Protein AF-K5WGK1-F1 (afdb_monomer_lite)

Sequence (259 aa):
MVDDDANEELSVTFQPALYLQRRAWVFEEMRREGTTRVVDIGCGEGETIACLSNPAPWRGPLRLDCKNGSPQPVQDTLHVLSIHALDISAAELELATMVTAPPSKESWLTRWESLDVKLWHGGLESFNSEFVDVECIISTEVIEHLPEGVLPEFAPMLLGVYHPHLLLITTPSYDYNARFTAPDAPPSARRGFPDPTGRTNRIFRHHDHKFEWTVQEFRVWCEAAAREWGYDVTVSGVGRAQEKDKWGRDDELGSASQV

Secondary structure (DSSP, 8-state):
---GGGGSPPP---SS-HHHHHHHHHHHHHHHHT--EEEEET-TTSHHHHHHHS--TT--S----TTT------TTS----EEEEEES-HHHHHHHHHHTSPPPTT-TT--SS--EEEEEES-TTS--GGGTT-SEEEEES-GGGS-TTTHHHHHHHHTTTS--SEEEEEEE-SGGGGGGS-TT--GGG--SEE-TTSSS-PEESSTT-S----HHHHHHHHHHHHHHHT------EE---SSPPTT--HHHH--SEE-

Structure (mmCIF, N/CA/C/O backbone):
data_AF-K5WGK1-F1
#
_entry.id   AF-K5WGK1-F1
#
loop_
_atom_site.group_PDB
_atom_site.id
_atom_site.type_symbol
_atom_site.label_atom_id
_atom_site.label_alt_id
_atom_site.label_comp_id
_atom_site.label_asym_id
_atom_site.label_entity_id
_atom_site.label_seq_id
_atom_site.pdbx_PDB_ins_code
_atom_site.Cartn_x
_atom_site.Cartn_y
_atom_site.Cartn_z
_atom_site.occupancy
_atom_site.B_iso_or_equiv
_atom_site.auth_seq_id
_atom_site.auth_comp_id
_atom_site.auth_asym_id
_atom_site.auth_atom_id
_atom_site.pdbx_PDB_model_num
ATOM 1 N N . MET A 1 1 ? 24.978 11.563 -34.773 1.00 41.53 1 MET A N 1
ATOM 2 C CA . MET A 1 1 ? 24.819 12.122 -33.420 1.00 41.53 1 MET A CA 1
ATOM 3 C C . MET A 1 1 ? 24.635 10.915 -32.534 1.00 41.53 1 MET A C 1
ATOM 5 O O . MET A 1 1 ? 23.701 10.169 -32.783 1.00 41.53 1 MET A O 1
ATOM 9 N N . VAL A 1 2 ? 25.619 10.615 -31.689 1.00 43.31 2 VAL A N 1
ATOM 10 C CA . VAL A 1 2 ? 25.479 9.558 -30.681 1.00 43.31 2 VAL A CA 1
ATOM 11 C C . VAL A 1 2 ? 24.505 10.132 -29.659 1.00 43.31 2 VAL A C 1
ATOM 13 O O . VAL A 1 2 ? 24.701 11.272 -29.246 1.00 43.31 2 VAL A O 1
ATOM 16 N N . ASP A 1 3 ? 23.404 9.436 -29.402 1.00 51.94 3 ASP A N 1
ATOM 17 C CA . ASP A 1 3 ? 22.379 9.893 -28.465 1.00 51.94 3 ASP A CA 1
ATOM 18 C C . ASP A 1 3 ? 23.005 9.858 -27.062 1.00 51.94 3 ASP A C 1
ATOM 20 O O . ASP A 1 3 ? 23.292 8.779 -26.544 1.00 51.94 3 ASP A O 1
ATOM 24 N N . ASP A 1 4 ? 23.304 11.026 -26.482 1.00 54.62 4 ASP A N 1
ATOM 25 C CA . ASP A 1 4 ? 23.897 11.137 -25.134 1.00 54.62 4 ASP A CA 1
ATOM 26 C C . ASP A 1 4 ? 22.988 10.499 -24.057 1.00 54.62 4 ASP A C 1
ATOM 28 O O . ASP A 1 4 ? 23.470 10.095 -23.002 1.00 54.62 4 ASP A O 1
ATOM 32 N N . ASP A 1 5 ? 21.695 10.307 -24.359 1.00 56.66 5 ASP A N 1
ATOM 33 C CA . ASP A 1 5 ? 20.706 9.636 -23.502 1.00 56.66 5 ASP A CA 1
ATOM 34 C C . ASP A 1 5 ? 20.991 8.132 -23.287 1.00 56.66 5 ASP A C 1
ATOM 36 O O . ASP A 1 5 ? 20.391 7.510 -22.412 1.00 56.66 5 ASP A O 1
ATOM 40 N N . ALA A 1 6 ? 21.887 7.510 -24.064 1.00 61.25 6 ALA A N 1
ATOM 41 C CA . ALA A 1 6 ? 22.128 6.067 -23.981 1.00 61.25 6 ALA A CA 1
ATOM 42 C C . ALA A 1 6 ? 22.839 5.631 -22.687 1.00 61.25 6 ALA A C 1
ATOM 44 O O . ALA A 1 6 ? 22.821 4.448 -22.360 1.00 61.25 6 ALA A O 1
ATOM 45 N N . ASN A 1 7 ? 23.483 6.552 -21.963 1.00 65.00 7 ASN A N 1
ATOM 46 C CA . ASN A 1 7 ? 24.344 6.220 -20.822 1.00 65.00 7 ASN A CA 1
ATOM 47 C C . ASN A 1 7 ? 23.826 6.736 -19.467 1.00 65.00 7 ASN A C 1
ATOM 49 O O . ASN A 1 7 ? 24.487 6.519 -18.450 1.00 65.00 7 ASN A O 1
ATOM 53 N N . GLU A 1 8 ? 22.665 7.395 -19.441 1.00 78.06 8 GLU A N 1
ATOM 54 C CA . GLU A 1 8 ? 22.069 7.997 -18.242 1.00 78.06 8 GLU A CA 1
ATOM 55 C C . GLU A 1 8 ? 20.609 7.554 -18.046 1.00 78.06 8 GLU A C 1
ATOM 57 O O . GLU A 1 8 ? 19.936 7.119 -18.981 1.00 78.06 8 GLU A O 1
ATOM 62 N N . GLU A 1 9 ? 20.106 7.644 -16.810 1.00 86.38 9 GLU A N 1
ATOM 63 C CA . GLU A 1 9 ? 18.687 7.393 -16.547 1.00 86.38 9 GLU A CA 1
ATOM 64 C C . GLU A 1 9 ? 17.815 8.512 -17.115 1.00 86.38 9 GLU A C 1
ATOM 66 O O . GLU A 1 9 ? 18.074 9.702 -16.924 1.00 86.38 9 GLU A O 1
ATOM 71 N N . LEU A 1 10 ? 16.720 8.111 -17.749 1.00 91.25 10 LEU A N 1
ATOM 72 C CA . LEU A 1 10 ? 15.696 9.009 -18.249 1.00 91.25 10 LEU A CA 1
ATOM 73 C C . LEU A 1 10 ? 14.929 9.645 -17.085 1.00 91.25 10 LEU A C 1
ATOM 75 O O . LEU A 1 10 ? 14.602 8.985 -16.097 1.00 91.25 10 LEU A O 1
ATOM 79 N N . SER A 1 11 ? 14.554 10.916 -17.248 1.00 90.94 11 SER A N 1
ATOM 80 C CA . SER A 1 11 ? 13.607 11.562 -16.335 1.00 90.94 11 SER A CA 1
ATOM 81 C C . SER A 1 11 ? 12.239 10.893 -16.436 1.00 90.94 11 SER A C 1
ATOM 83 O O . SER A 1 11 ? 11.657 10.794 -17.522 1.00 90.94 11 SER A O 1
ATOM 85 N N . VAL A 1 12 ? 11.727 10.459 -15.287 1.00 93.88 12 VAL A N 1
ATOM 86 C CA . VAL A 1 12 ? 10.378 9.922 -15.127 1.00 93.88 12 VAL A CA 1
ATOM 87 C C . VAL A 1 12 ? 9.767 10.568 -13.895 1.00 93.88 12 VAL A C 1
ATOM 89 O O . VAL A 1 12 ? 10.189 10.313 -12.766 1.00 93.88 12 VAL A O 1
ATOM 92 N N . THR A 1 13 ? 8.769 11.415 -14.110 1.00 96.06 13 THR A N 1
ATOM 93 C CA . THR A 1 13 ? 8.066 12.127 -13.045 1.00 96.06 13 THR A CA 1
ATOM 94 C C . THR A 1 13 ? 6.561 11.898 -13.129 1.00 96.06 13 THR A C 1
ATOM 96 O O . THR A 1 13 ? 6.017 11.511 -14.161 1.00 96.06 13 THR A O 1
ATOM 99 N N . PHE A 1 14 ? 5.868 12.145 -12.017 1.00 97.50 14 PHE A N 1
ATOM 100 C CA . PHE A 1 14 ? 4.436 11.890 -11.867 1.00 97.50 14 PHE A CA 1
ATOM 101 C C . PHE A 1 14 ? 3.727 13.160 -11.395 1.00 97.50 14 PHE A C 1
ATOM 103 O O . PHE A 1 14 ? 4.199 13.801 -10.454 1.00 97.50 14 PHE A O 1
ATOM 110 N N . GLN A 1 15 ? 2.588 13.495 -12.011 1.00 95.75 15 GLN A N 1
ATOM 111 C CA . GLN A 1 15 ? 1.727 14.598 -11.575 1.00 95.75 15 GLN A CA 1
ATOM 112 C C . GLN A 1 15 ? 0.273 14.118 -11.421 1.00 95.75 15 GLN A C 1
ATOM 114 O O . GLN A 1 15 ? -0.360 13.797 -12.427 1.00 95.75 15 GLN A O 1
ATOM 119 N N . PRO A 1 16 ? -0.279 14.089 -10.191 1.00 96.62 16 PRO A N 1
ATOM 120 C CA . PRO A 1 16 ? 0.407 14.349 -8.918 1.00 96.62 16 PRO A CA 1
ATOM 121 C C . PRO A 1 16 ? 1.480 13.283 -8.618 1.00 96.62 16 PRO A C 1
ATOM 123 O O . PRO A 1 16 ? 1.570 12.279 -9.324 1.00 96.62 16 PRO A O 1
ATOM 126 N N . ALA A 1 17 ? 2.292 13.491 -7.576 1.00 97.62 17 ALA A N 1
ATOM 127 C CA . ALA A 1 17 ? 3.327 12.537 -7.168 1.00 97.62 17 ALA A CA 1
ATOM 128 C C . ALA A 1 17 ? 2.763 11.113 -6.979 1.00 97.62 17 ALA A C 1
ATOM 130 O O . ALA A 1 17 ? 1.615 10.949 -6.569 1.00 97.62 17 ALA A O 1
ATOM 131 N N . LEU A 1 18 ? 3.566 10.077 -7.251 1.00 97.12 18 LEU A N 1
ATOM 132 C CA . LEU A 1 18 ? 3.089 8.687 -7.300 1.00 97.12 18 LEU A CA 1
ATOM 133 C C . LEU A 1 18 ? 2.383 8.236 -6.012 1.00 97.12 18 LEU A C 1
ATOM 135 O O . LEU A 1 18 ? 1.315 7.635 -6.078 1.00 97.12 18 LEU A O 1
ATOM 139 N N . TYR A 1 19 ? 2.926 8.585 -4.843 1.00 96.19 19 TYR A N 1
ATOM 140 C CA . TYR A 1 19 ? 2.304 8.253 -3.558 1.00 96.19 19 TYR A CA 1
ATOM 141 C C . TYR A 1 19 ? 0.910 8.891 -3.389 1.00 96.19 19 TYR A C 1
ATOM 143 O O . TYR A 1 19 ? 0.016 8.272 -2.815 1.00 96.19 19 TYR A O 1
ATOM 151 N N . LEU A 1 20 ? 0.680 10.083 -3.961 1.00 97.06 20 LEU A N 1
ATOM 152 C CA . LEU A 1 20 ? -0.640 10.721 -3.988 1.00 97.06 20 LEU A CA 1
ATOM 153 C C . LEU A 1 20 ? -1.599 9.993 -4.927 1.00 97.06 20 LEU A C 1
ATOM 155 O O . LEU A 1 20 ? -2.778 9.894 -4.607 1.00 97.06 20 LEU A O 1
ATOM 159 N N . GLN A 1 21 ? -1.114 9.479 -6.062 1.00 98.19 21 GLN A N 1
ATOM 160 C CA . GLN A 1 21 ? -1.936 8.674 -6.971 1.00 98.19 21 GLN A CA 1
ATOM 161 C C . GLN A 1 21 ? -2.372 7.361 -6.310 1.00 98.19 21 GLN A C 1
ATOM 163 O O . GLN A 1 21 ? -3.546 7.012 -6.393 1.00 98.19 21 GLN A O 1
ATOM 168 N N . ARG A 1 22 ? -1.465 6.682 -5.589 1.00 98.38 22 ARG A N 1
ATOM 169 C CA . ARG A 1 22 ? -1.790 5.482 -4.795 1.00 98.38 22 ARG A CA 1
ATOM 170 C C . ARG A 1 22 ? -2.860 5.773 -3.746 1.00 98.38 22 ARG A C 1
ATOM 172 O O . ARG A 1 22 ? -3.886 5.105 -3.712 1.00 98.38 22 ARG A O 1
ATOM 179 N N . ARG A 1 23 ? -2.672 6.830 -2.947 1.00 97.00 23 ARG A N 1
ATOM 180 C CA . ARG A 1 23 ? -3.653 7.244 -1.931 1.00 97.00 23 ARG A CA 1
ATOM 181 C C . ARG A 1 23 ? -4.998 7.646 -2.542 1.00 97.00 23 ARG A C 1
ATOM 183 O O . ARG A 1 23 ? -6.044 7.335 -1.981 1.00 97.00 23 ARG A O 1
ATOM 190 N N . ALA A 1 24 ? -4.984 8.325 -3.690 1.00 96.25 24 ALA A N 1
ATOM 191 C CA . ALA A 1 24 ? -6.204 8.685 -4.405 1.00 96.25 24 ALA A CA 1
ATOM 192 C C . ALA A 1 24 ? -6.979 7.443 -4.866 1.00 96.25 24 ALA A C 1
ATOM 194 O O . ALA A 1 24 ? -8.187 7.400 -4.649 1.00 96.25 24 ALA A O 1
ATOM 195 N N . TRP A 1 25 ? -6.285 6.443 -5.421 1.00 97.94 25 TRP A N 1
ATOM 196 C CA . TRP A 1 25 ? -6.876 5.161 -5.810 1.00 97.94 25 TRP A CA 1
ATOM 197 C C . TRP A 1 25 ? -7.495 4.432 -4.613 1.00 97.94 25 TRP A C 1
ATOM 199 O O . TRP A 1 25 ? -8.675 4.095 -4.662 1.00 97.94 25 TRP A O 1
ATOM 209 N N . VAL A 1 26 ? -6.761 4.304 -3.499 1.00 97.81 26 VAL A N 1
ATOM 210 C CA . VAL A 1 26 ? -7.290 3.704 -2.259 1.00 97.81 26 VAL A CA 1
ATOM 211 C C . VAL A 1 26 ? -8.585 4.395 -1.829 1.00 97.81 26 VAL A C 1
ATOM 213 O O . VAL A 1 26 ? -9.593 3.745 -1.567 1.00 97.81 26 VAL A O 1
ATOM 216 N N . PHE A 1 27 ? -8.595 5.730 -1.799 1.00 95.38 27 PHE A N 1
ATOM 217 C CA . PHE A 1 27 ? -9.779 6.479 -1.380 1.00 95.38 27 PHE A CA 1
ATOM 218 C C . PHE A 1 27 ? -10.932 6.387 -2.379 1.00 95.38 27 PHE A C 1
ATOM 220 O O . PHE A 1 27 ? -12.083 6.520 -1.976 1.00 95.38 27 PHE A O 1
ATOM 227 N N . GLU A 1 28 ? -10.665 6.228 -3.672 1.00 94.44 28 GLU A N 1
ATOM 228 C CA . GLU A 1 28 ? -11.708 6.018 -4.677 1.00 94.44 28 GLU A CA 1
ATOM 229 C C . GLU A 1 28 ? -12.401 4.667 -4.483 1.00 94.44 28 GLU A C 1
ATOM 231 O O . GLU A 1 28 ? -13.630 4.633 -4.411 1.00 94.44 28 GLU A O 1
ATOM 236 N N . GLU A 1 29 ? -11.639 3.594 -4.277 1.00 96.44 29 GLU A N 1
ATOM 237 C CA . GLU A 1 29 ? -12.201 2.260 -4.038 1.00 96.44 29 GLU A CA 1
ATOM 238 C C . GLU A 1 29 ? -12.932 2.174 -2.694 1.00 96.44 29 GLU A C 1
ATOM 240 O O . GLU A 1 29 ? -14.066 1.702 -2.626 1.00 96.44 29 GLU A O 1
ATOM 245 N N . MET A 1 30 ? -12.382 2.773 -1.635 1.00 94.75 30 MET A N 1
ATOM 246 C CA . MET A 1 30 ? -13.094 2.905 -0.360 1.00 94.75 30 MET A CA 1
ATOM 247 C C . MET A 1 30 ? -14.421 3.675 -0.490 1.00 94.75 30 MET A C 1
ATOM 249 O O . MET A 1 30 ? -15.390 3.354 0.200 1.00 94.75 30 MET A O 1
ATOM 253 N N . ARG A 1 31 ? -14.489 4.711 -1.348 1.00 91.44 31 ARG A N 1
ATOM 254 C CA . ARG A 1 31 ? -15.738 5.462 -1.593 1.00 91.44 31 ARG A CA 1
ATOM 255 C C . ARG A 1 31 ? -16.742 4.607 -2.346 1.00 91.44 31 ARG A C 1
ATOM 257 O O . ARG A 1 31 ? -17.916 4.623 -1.987 1.00 91.44 31 ARG A O 1
ATOM 264 N N . ARG A 1 32 ? -16.278 3.877 -3.365 1.00 91.38 32 ARG A N 1
ATOM 265 C CA . ARG A 1 32 ? -17.096 2.964 -4.170 1.00 91.38 32 ARG A CA 1
ATOM 266 C C . ARG A 1 32 ? -17.782 1.918 -3.291 1.00 91.38 32 ARG A C 1
ATOM 268 O O . ARG A 1 32 ? -18.980 1.703 -3.451 1.00 91.38 32 ARG A O 1
ATOM 275 N N . GLU A 1 33 ? -17.047 1.365 -2.329 1.00 93.19 33 GLU A N 1
ATOM 276 C CA . GLU A 1 33 ? -17.537 0.339 -1.399 1.00 93.19 33 GLU A CA 1
ATOM 277 C C . GLU A 1 33 ? -18.169 0.905 -0.112 1.00 93.19 33 GLU A C 1
ATOM 279 O O . GLU A 1 33 ? -18.723 0.164 0.697 1.00 93.19 33 GLU A O 1
ATOM 284 N N . GLY A 1 34 ? -18.126 2.225 0.098 1.00 90.25 34 GLY A N 1
ATOM 285 C CA . GLY A 1 34 ? -18.748 2.877 1.256 1.00 90.25 34 GLY A CA 1
ATOM 286 C C . GLY A 1 34 ? -18.148 2.466 2.606 1.00 90.25 34 GLY A C 1
ATOM 287 O O . GLY A 1 34 ? -18.872 2.391 3.599 1.00 90.25 34 GLY A O 1
ATOM 288 N N . THR A 1 35 ? -16.841 2.199 2.656 1.00 92.75 35 THR A N 1
ATOM 289 C CA . THR A 1 35 ? -16.159 1.637 3.834 1.00 92.75 35 THR A CA 1
ATOM 290 C C . THR A 1 35 ? -16.127 2.619 5.009 1.00 92.75 35 THR A C 1
ATOM 292 O O . THR A 1 35 ? -15.811 3.802 4.836 1.00 92.75 35 THR A O 1
ATOM 295 N N . THR A 1 36 ? -16.373 2.118 6.217 1.00 93.50 36 THR A N 1
ATOM 296 C CA . THR A 1 36 ? -16.403 2.892 7.469 1.00 93.50 36 THR A CA 1
ATOM 297 C C . THR A 1 36 ? -15.436 2.372 8.534 1.00 93.50 36 THR A C 1
ATOM 299 O O . THR A 1 36 ? -15.022 3.141 9.404 1.00 93.50 36 THR A O 1
ATOM 302 N N . ARG A 1 37 ? -15.052 1.093 8.473 1.00 96.75 37 ARG A N 1
ATOM 303 C CA . ARG A 1 37 ? -14.099 0.455 9.394 1.00 96.75 37 ARG A CA 1
ATOM 304 C C . ARG A 1 37 ? -12.900 -0.058 8.612 1.00 96.75 37 ARG A C 1
ATOM 306 O O . ARG A 1 37 ? -13.068 -0.860 7.696 1.00 96.75 37 ARG A O 1
ATOM 313 N N . VAL A 1 38 ? -11.715 0.433 8.947 1.00 98.12 38 VAL A N 1
ATOM 314 C CA . VAL A 1 38 ? -10.523 0.276 8.107 1.00 98.12 38 VAL A CA 1
ATOM 315 C C . VAL A 1 38 ? -9.348 -0.208 8.943 1.00 98.12 38 VAL A C 1
ATOM 317 O O . VAL A 1 38 ? -9.127 0.301 10.040 1.00 98.12 38 VAL A O 1
ATOM 320 N N . VAL A 1 39 ? -8.572 -1.147 8.410 1.00 98.69 39 VAL A N 1
ATOM 321 C CA . VAL A 1 39 ? -7.230 -1.473 8.903 1.00 98.69 39 VAL A CA 1
ATOM 322 C C . VAL A 1 39 ? -6.209 -1.028 7.855 1.00 98.69 39 VAL A C 1
ATOM 324 O O . VAL A 1 39 ? -6.315 -1.411 6.695 1.00 98.69 39 VAL A O 1
ATOM 327 N N . ASP A 1 40 ? -5.227 -0.230 8.256 1.00 98.62 40 ASP A N 1
ATOM 328 C CA . ASP A 1 40 ? -4.066 0.148 7.447 1.00 98.62 40 ASP A CA 1
ATOM 329 C C . ASP A 1 40 ? -2.852 -0.664 7.920 1.00 98.62 40 ASP A C 1
ATOM 331 O O . ASP A 1 40 ? -2.360 -0.471 9.035 1.00 98.62 40 ASP A O 1
ATOM 335 N N . ILE A 1 41 ? -2.434 -1.637 7.111 1.00 98.25 41 ILE A N 1
ATOM 336 C CA . ILE A 1 41 ? -1.275 -2.496 7.363 1.00 98.25 41 ILE A CA 1
ATOM 337 C C . ILE A 1 41 ? -0.048 -1.807 6.780 1.00 98.25 41 ILE A C 1
ATOM 339 O O . ILE A 1 41 ? -0.037 -1.521 5.586 1.00 98.25 41 ILE A O 1
ATOM 343 N N . GLY A 1 42 ? 0.989 -1.614 7.596 1.00 97.62 42 GLY A N 1
ATOM 344 C CA . GLY A 1 42 ? 2.180 -0.853 7.216 1.00 97.62 42 GLY A CA 1
ATOM 345 C C . GLY A 1 42 ? 1.864 0.633 7.088 1.00 97.62 42 GLY A C 1
ATOM 346 O O . GLY A 1 42 ? 2.135 1.243 6.056 1.00 97.62 42 GLY A O 1
ATOM 347 N N . CYS A 1 43 ? 1.216 1.203 8.108 1.00 97.69 43 CYS A N 1
ATOM 348 C CA . CYS A 1 43 ? 0.723 2.579 8.056 1.00 97.69 43 CYS A CA 1
ATOM 349 C C . CYS A 1 43 ? 1.840 3.640 8.024 1.00 97.69 43 CYS A C 1
ATOM 351 O O . CYS A 1 43 ? 1.557 4.818 7.765 1.00 97.69 43 CYS A O 1
ATOM 353 N N . GLY A 1 44 ? 3.083 3.256 8.334 1.00 97.31 44 GLY A N 1
ATOM 354 C CA . GLY A 1 44 ? 4.237 4.138 8.436 1.00 97.31 44 GLY A CA 1
ATOM 355 C C . GLY A 1 44 ? 3.968 5.321 9.361 1.00 97.31 44 GLY A C 1
ATOM 356 O O . GLY A 1 44 ? 3.348 5.189 10.419 1.00 97.31 44 GLY A O 1
ATOM 357 N N . GLU A 1 45 ? 4.375 6.517 8.932 1.00 97.38 45 GLU A N 1
ATOM 358 C CA . GLU A 1 45 ? 4.167 7.777 9.667 1.00 97.38 45 GLU A CA 1
ATOM 359 C C . GLU A 1 45 ? 2.693 8.237 9.716 1.00 97.38 45 GLU A C 1
ATOM 361 O O . GLU A 1 45 ? 2.382 9.313 10.230 1.00 97.38 45 GLU A O 1
ATOM 366 N N . GLY A 1 46 ? 1.763 7.444 9.175 1.00 96.62 46 GLY A N 1
ATOM 367 C CA . GLY A 1 46 ? 0.327 7.661 9.292 1.00 96.62 46 GLY A CA 1
ATOM 368 C C . GLY A 1 46 ? -0.268 8.640 8.280 1.00 96.62 46 GLY A C 1
ATOM 369 O O . GLY A 1 46 ? -1.346 9.180 8.522 1.00 96.62 46 GLY A O 1
ATOM 370 N N . GLU A 1 47 ? 0.372 8.891 7.134 1.00 94.81 47 GLU A N 1
ATOM 371 C CA . GLU A 1 47 ? -0.147 9.858 6.153 1.00 94.81 47 GLU A CA 1
ATOM 372 C C . GLU A 1 47 ? -1.548 9.500 5.619 1.00 94.81 47 GLU A C 1
ATOM 374 O O . GLU A 1 47 ? -2.406 10.377 5.448 1.00 94.81 47 GLU A O 1
ATOM 379 N N . THR A 1 48 ? -1.787 8.216 5.331 1.00 95.31 48 THR A N 1
ATOM 380 C CA . THR A 1 48 ? -3.076 7.718 4.825 1.00 95.31 48 THR A CA 1
ATOM 381 C C . THR A 1 48 ? -4.158 7.875 5.888 1.00 95.31 48 THR A C 1
ATOM 383 O O . THR A 1 48 ? -5.181 8.523 5.641 1.00 95.31 48 THR A O 1
ATOM 386 N N . ILE A 1 49 ? -3.911 7.376 7.100 1.00 95.25 49 ILE A N 1
ATOM 387 C CA . ILE A 1 49 ? -4.854 7.468 8.220 1.00 95.25 49 ILE A CA 1
ATOM 388 C C . ILE A 1 49 ? -5.072 8.907 8.704 1.00 95.25 49 ILE A C 1
ATOM 390 O O . ILE A 1 49 ? -6.183 9.240 9.113 1.00 95.25 49 ILE A O 1
ATOM 394 N N . ALA A 1 50 ? -4.085 9.800 8.593 1.00 92.81 50 ALA A N 1
ATOM 395 C CA . ALA A 1 50 ? -4.249 11.225 8.883 1.00 92.81 50 ALA A CA 1
ATOM 396 C C . ALA A 1 50 ? -5.228 11.879 7.899 1.00 92.81 50 ALA A C 1
ATOM 398 O O . ALA A 1 50 ? -6.100 12.657 8.293 1.00 92.81 50 ALA A O 1
ATOM 399 N N . CYS A 1 51 ? -5.151 11.520 6.615 1.00 91.31 51 CYS A N 1
ATOM 400 C CA . CYS A 1 51 ? -6.115 11.980 5.620 1.00 91.31 51 CYS A CA 1
ATOM 401 C C . CYS A 1 51 ? -7.533 11.457 5.912 1.00 91.31 51 CYS A C 1
ATOM 403 O O . CYS A 1 51 ? -8.480 12.237 5.832 1.00 91.31 51 CYS A O 1
ATOM 405 N N . LEU A 1 52 ? -7.679 10.185 6.303 1.00 90.81 52 LEU A N 1
ATOM 406 C CA . LEU A 1 52 ? -8.967 9.592 6.704 1.00 90.81 52 LEU A CA 1
ATOM 407 C C . LEU A 1 52 ? -9.513 10.180 8.021 1.00 90.81 52 LEU A C 1
ATOM 409 O O . LEU A 1 52 ? -10.729 10.226 8.243 1.00 90.81 52 LEU A O 1
ATOM 413 N N . SER A 1 53 ? -8.617 10.664 8.884 1.00 88.69 53 SER A N 1
ATOM 414 C CA . SER A 1 53 ? -8.963 11.281 10.165 1.00 88.69 53 SER A CA 1
ATOM 415 C C . SER A 1 53 ? -9.584 12.663 10.008 1.00 88.69 53 SER A C 1
ATOM 417 O O . SER A 1 53 ? -10.405 13.070 10.835 1.00 88.69 53 SER A O 1
ATOM 419 N N . ASN A 1 54 ? -9.289 13.370 8.919 1.00 78.50 54 ASN A N 1
ATOM 420 C CA . ASN A 1 54 ? -9.921 14.651 8.643 1.00 78.50 54 ASN A CA 1
ATOM 421 C C . ASN A 1 54 ? -11.382 14.450 8.197 1.00 78.50 54 ASN A C 1
ATOM 423 O O . ASN A 1 54 ? -11.654 13.637 7.311 1.00 78.50 54 ASN A O 1
ATOM 427 N N . PRO A 1 55 ? -12.352 15.168 8.790 1.00 65.94 55 PRO A N 1
ATOM 428 C CA . PRO A 1 55 ? -13.733 15.090 8.334 1.00 65.94 55 PRO A CA 1
ATOM 429 C C . PRO A 1 55 ? -13.826 15.614 6.900 1.00 65.94 55 PRO A C 1
ATOM 431 O O . PRO A 1 55 ? -13.190 16.611 6.560 1.00 65.94 55 PRO A O 1
ATOM 434 N N . ALA A 1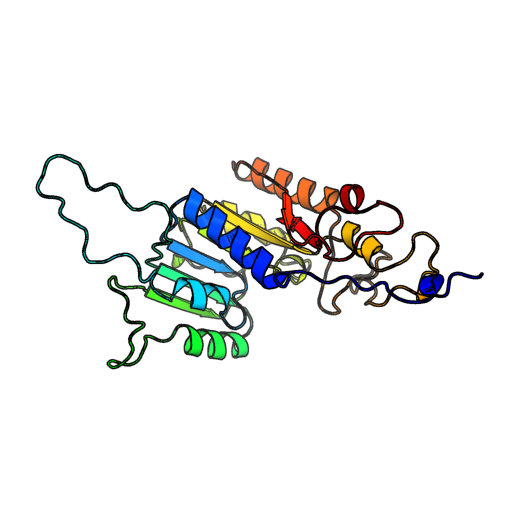 56 ? -14.683 15.016 6.072 1.00 58.31 56 ALA A N 1
ATOM 435 C CA . ALA A 1 56 ? -15.122 15.694 4.860 1.00 58.31 56 ALA A CA 1
ATOM 436 C C . ALA A 1 56 ? -15.941 16.931 5.294 1.00 58.31 56 ALA A C 1
ATOM 438 O O . ALA A 1 56 ? -17.015 16.760 5.880 1.00 58.31 56 ALA A O 1
ATOM 439 N N . PRO A 1 57 ? -15.492 18.175 5.029 1.00 54.34 57 PRO A N 1
ATOM 440 C CA . PRO A 1 57 ? -16.113 19.387 5.584 1.00 54.34 57 PRO A CA 1
ATOM 441 C C . PRO A 1 57 ? -17.535 19.658 5.058 1.00 54.34 57 PRO A C 1
ATOM 443 O O . PRO A 1 57 ? -18.173 20.630 5.453 1.00 54.34 57 PRO A O 1
ATOM 446 N N . TRP A 1 58 ? -18.053 18.800 4.175 1.00 50.47 58 TRP A N 1
ATOM 447 C CA . TRP A 1 58 ? -19.282 19.020 3.417 1.00 50.47 58 TRP A CA 1
ATOM 448 C C . TRP A 1 58 ? -20.510 18.275 3.939 1.00 50.47 58 TRP A C 1
ATOM 450 O O . TRP A 1 58 ? -21.605 18.481 3.413 1.00 50.47 58 TRP A O 1
ATOM 460 N N . ARG A 1 59 ? -20.394 17.481 5.010 1.00 49.53 59 ARG A N 1
ATOM 461 C CA . ARG A 1 59 ? -21.584 17.067 5.760 1.00 49.53 59 ARG A CA 1
ATOM 462 C C . ARG A 1 59 ? -21.895 18.114 6.820 1.00 49.53 59 ARG A C 1
ATOM 464 O O . ARG A 1 59 ? -21.416 18.046 7.943 1.00 49.53 59 ARG A O 1
ATOM 471 N N . GLY A 1 60 ? -22.721 19.093 6.445 1.00 49.94 60 GLY A N 1
ATOM 472 C CA . GLY A 1 60 ? -23.555 19.775 7.438 1.00 49.94 60 GLY A CA 1
ATOM 473 C C . GLY A 1 60 ? -24.416 18.747 8.194 1.00 49.94 60 GLY A C 1
ATOM 474 O O . GLY A 1 60 ? -24.481 17.589 7.765 1.00 49.94 60 GLY A O 1
ATOM 475 N N . PRO A 1 61 ? -25.096 19.128 9.294 1.00 46.09 61 PRO A N 1
ATOM 476 C CA . PRO A 1 61 ? -26.027 18.219 9.961 1.00 46.09 61 PRO A CA 1
ATOM 477 C C . PRO A 1 61 ? -26.958 17.643 8.896 1.00 46.09 61 PRO A C 1
ATOM 479 O O . PRO A 1 61 ? -27.423 18.414 8.051 1.00 46.09 61 PRO A O 1
ATOM 482 N N . LEU A 1 62 ? -27.143 16.312 8.900 1.00 45.91 62 LEU A N 1
ATOM 483 C CA . LEU A 1 62 ? -28.078 15.588 8.031 1.00 45.91 62 LEU A CA 1
ATOM 484 C C . LEU A 1 62 ? -29.226 16.528 7.672 1.00 45.91 62 LEU A C 1
ATOM 486 O O . LEU A 1 62 ? -29.970 16.943 8.566 1.00 45.91 62 LEU A O 1
ATOM 490 N N . ARG A 1 63 ? -29.336 16.939 6.402 1.00 41.56 63 ARG A N 1
ATOM 491 C CA . ARG A 1 63 ? -30.531 17.658 5.975 1.00 41.56 63 ARG A CA 1
ATOM 492 C C . ARG A 1 63 ? -31.681 16.684 6.184 1.00 41.56 63 ARG A C 1
ATOM 494 O O . ARG A 1 63 ? -31.901 15.781 5.385 1.00 41.56 63 ARG A O 1
ATOM 501 N N . LEU A 1 64 ? -32.390 16.851 7.296 1.00 40.38 64 LEU A N 1
ATOM 502 C CA . LEU A 1 64 ? -33.781 16.466 7.418 1.00 40.38 64 LEU A CA 1
ATOM 503 C C . LEU A 1 64 ? -34.511 17.317 6.380 1.00 40.38 64 LEU A C 1
ATOM 505 O O . LEU A 1 64 ? -35.033 18.389 6.684 1.00 40.38 64 LEU A O 1
ATOM 509 N N . ASP A 1 65 ? -34.482 16.881 5.122 1.00 41.69 65 ASP A N 1
ATOM 510 C CA . ASP A 1 65 ? -35.370 17.403 4.101 1.00 41.69 65 ASP A CA 1
ATOM 511 C C . ASP A 1 65 ? -36.778 16.947 4.496 1.00 41.69 65 ASP A C 1
ATOM 513 O O . ASP A 1 65 ? -37.296 15.915 4.079 1.00 41.69 65 ASP A O 1
ATOM 517 N N . CYS A 1 66 ? -37.413 17.735 5.364 1.00 41.12 66 CYS A N 1
ATOM 518 C CA . CYS A 1 66 ? -38.785 17.557 5.823 1.00 41.12 66 CYS A CA 1
ATOM 519 C C . CYS A 1 66 ? -39.793 17.882 4.710 1.00 41.12 66 CYS A C 1
ATOM 521 O O . CYS A 1 66 ? -40.795 18.534 4.986 1.00 41.12 66 CYS A O 1
ATOM 523 N N . LYS A 1 67 ? -39.525 17.515 3.451 1.00 46.69 67 LYS A N 1
ATOM 524 C CA . LYS A 1 67 ? -40.452 17.608 2.315 1.00 46.69 67 LYS A CA 1
ATOM 525 C C . LYS A 1 67 ? -40.110 16.518 1.285 1.00 46.69 67 LYS A C 1
ATOM 527 O O . LYS A 1 67 ? -39.409 16.770 0.318 1.00 46.69 67 LYS A O 1
ATOM 532 N N . ASN A 1 68 ? -40.671 15.325 1.480 1.00 51.03 68 ASN A N 1
ATOM 533 C CA . ASN A 1 68 ? -40.882 14.301 0.440 1.00 51.03 68 ASN A CA 1
ATOM 534 C C . ASN A 1 68 ? -39.657 13.635 -0.230 1.00 51.03 68 ASN A C 1
ATOM 536 O O . ASN A 1 68 ? -39.689 13.384 -1.432 1.00 51.03 68 ASN A O 1
ATOM 540 N N . GLY A 1 69 ? -38.634 13.228 0.516 1.00 47.62 69 GLY A N 1
ATOM 541 C CA . GLY A 1 69 ? -37.620 12.320 -0.025 1.00 47.62 69 GLY A CA 1
ATOM 542 C C . GLY A 1 69 ? -36.744 11.761 1.079 1.00 47.62 69 GLY A C 1
ATOM 543 O O . GLY A 1 69 ? -36.268 12.512 1.921 1.00 47.62 69 GLY A O 1
ATOM 544 N N . SER A 1 70 ? -36.563 10.444 1.109 1.00 45.44 70 SER A N 1
ATOM 545 C CA . SER A 1 70 ? -35.563 9.791 1.955 1.00 45.44 70 SER A CA 1
ATOM 546 C C . SER A 1 70 ? -34.209 10.503 1.815 1.00 45.44 70 SER A C 1
ATOM 548 O O . SER A 1 70 ? -33.826 10.777 0.674 1.00 45.44 70 SER A O 1
ATOM 550 N N . PRO A 1 71 ? -33.479 10.785 2.911 1.00 45.34 71 PRO A N 1
ATOM 551 C CA . PRO A 1 71 ? -32.144 11.362 2.822 1.00 45.34 71 PRO A CA 1
ATOM 552 C C . PRO A 1 71 ? -31.276 10.446 1.960 1.00 45.34 71 PRO A C 1
ATOM 554 O O . PRO A 1 71 ? -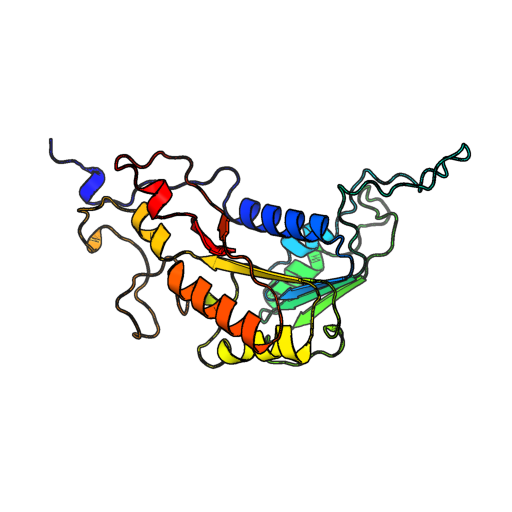31.000 9.309 2.335 1.00 45.34 71 PRO A O 1
ATOM 557 N N . GLN A 1 72 ? -30.895 10.921 0.777 1.00 42.25 72 GLN A N 1
ATOM 558 C CA . GLN A 1 72 ? -29.895 10.241 -0.028 1.00 42.25 72 GLN A CA 1
ATOM 559 C C . GLN A 1 72 ? -28.536 10.653 0.540 1.00 42.25 72 GLN A C 1
ATOM 561 O O . GLN A 1 72 ? -28.241 11.853 0.564 1.00 42.25 72 GLN A O 1
ATOM 566 N N . PRO A 1 73 ? -27.729 9.718 1.070 1.00 48.41 73 PRO A N 1
ATOM 567 C CA . PRO A 1 73 ? -26.377 10.050 1.478 1.00 48.41 73 PRO A CA 1
ATOM 568 C C . PRO A 1 73 ? -25.660 10.635 0.263 1.00 48.41 73 PRO A C 1
ATOM 570 O O . PRO A 1 73 ? -25.719 10.068 -0.824 1.00 48.41 73 PRO A O 1
ATOM 573 N N . VAL A 1 74 ? -24.997 11.779 0.436 1.00 49.84 74 VAL A N 1
ATOM 574 C CA . VAL A 1 74 ? -24.032 12.250 -0.561 1.00 49.84 74 VAL A CA 1
ATOM 575 C C . VAL A 1 74 ? -22.966 11.155 -0.627 1.00 49.84 74 VAL A C 1
ATOM 577 O O . VAL A 1 74 ? -22.233 10.963 0.347 1.00 49.84 74 VAL A O 1
ATOM 580 N N . GLN A 1 75 ? -22.992 10.364 -1.702 1.00 52.12 75 GLN A N 1
ATOM 581 C CA . GLN A 1 75 ? -22.164 9.167 -1.903 1.00 52.12 75 GLN A CA 1
ATOM 582 C C . GLN A 1 75 ? -20.677 9.500 -2.127 1.00 52.12 75 GLN A C 1
ATOM 584 O O . GLN A 1 75 ? -19.842 8.610 -2.052 1.00 52.12 75 GLN A O 1
ATOM 589 N N . ASP A 1 76 ? -20.324 10.774 -2.323 1.00 60.12 76 ASP A N 1
ATOM 590 C CA . ASP A 1 76 ? -18.972 11.188 -2.734 1.00 60.12 76 ASP A CA 1
ATOM 591 C C . ASP A 1 76 ? -17.963 11.394 -1.586 1.00 60.12 76 ASP A C 1
ATOM 593 O O . ASP A 1 76 ? -16.824 11.818 -1.810 1.00 60.12 76 ASP A O 1
ATOM 597 N N . THR A 1 77 ? -18.340 11.125 -0.335 1.00 70.38 77 THR A N 1
ATOM 598 C CA . THR A 1 77 ? -17.492 11.408 0.835 1.00 70.38 77 THR A CA 1
ATOM 599 C C . THR A 1 77 ? -17.231 10.158 1.663 1.00 70.38 77 THR A C 1
ATOM 601 O O . THR A 1 77 ? -18.152 9.405 1.953 1.00 70.38 77 THR A O 1
ATOM 604 N N . LEU A 1 78 ? -15.970 9.948 2.064 1.00 83.12 78 LEU A N 1
ATOM 605 C CA . LEU A 1 78 ? -15.596 8.867 2.978 1.00 83.12 78 LEU A CA 1
ATOM 606 C C . LEU A 1 78 ? -16.061 9.188 4.398 1.00 83.12 78 LEU A C 1
ATOM 608 O O . LEU A 1 78 ? -15.826 10.289 4.902 1.00 83.12 78 LEU A O 1
ATOM 612 N N . HIS A 1 79 ? -16.686 8.205 5.041 1.00 82.81 79 HIS A N 1
ATOM 613 C CA . HIS A 1 79 ? -17.238 8.300 6.393 1.00 82.81 79 HIS A CA 1
ATOM 614 C C . HIS A 1 79 ? -16.613 7.251 7.301 1.00 82.81 79 HIS A C 1
ATOM 616 O O . HIS A 1 79 ? -17.287 6.368 7.818 1.00 82.81 79 HIS A O 1
ATOM 622 N N . VAL A 1 80 ? -15.298 7.341 7.481 1.00 91.12 80 VAL A N 1
ATOM 623 C CA . VAL A 1 80 ? -14.578 6.415 8.357 1.00 91.12 80 VAL A CA 1
ATOM 624 C C . VAL A 1 80 ? -14.938 6.696 9.817 1.00 91.12 80 VAL A C 1
ATOM 626 O O . VAL A 1 80 ? -14.873 7.843 10.259 1.00 91.12 80 VAL A O 1
ATOM 629 N N . LEU A 1 81 ? -15.330 5.654 10.545 1.00 92.69 81 LEU A N 1
ATOM 630 C CA . LEU A 1 81 ? -15.735 5.672 11.953 1.00 92.69 81 LEU A CA 1
ATOM 631 C C . LEU A 1 81 ? -14.702 4.993 12.857 1.00 92.69 81 LEU A C 1
ATOM 633 O O . LEU A 1 81 ? -14.593 5.341 14.032 1.00 92.69 81 LEU A O 1
ATOM 637 N N . SER A 1 82 ? -13.937 4.045 12.313 1.00 96.25 82 SER A N 1
ATOM 638 C CA . SER A 1 82 ? -12.873 3.348 13.029 1.00 96.25 82 SER A CA 1
ATOM 639 C C . SER A 1 82 ? -11.692 3.068 12.104 1.00 96.25 82 SER A C 1
ATOM 641 O O . SER A 1 82 ? -11.876 2.640 10.961 1.00 96.25 82 SER A O 1
ATOM 643 N N . ILE A 1 83 ? -10.490 3.331 12.612 1.00 97.88 83 ILE A N 1
ATOM 644 C CA . ILE A 1 83 ? -9.215 3.051 11.960 1.00 97.88 83 ILE A CA 1
ATOM 645 C C . ILE A 1 83 ? -8.353 2.236 12.917 1.00 97.88 83 ILE A C 1
ATOM 647 O O . ILE A 1 83 ? -8.092 2.655 14.046 1.00 97.88 83 ILE A O 1
ATOM 651 N N . HIS A 1 84 ? -7.840 1.118 12.430 1.00 98.50 84 HIS A N 1
ATOM 652 C CA . HIS A 1 84 ? -6.726 0.409 13.035 1.00 98.50 84 HIS A CA 1
ATOM 653 C C . HIS A 1 84 ? -5.500 0.618 12.152 1.00 98.50 84 HIS A C 1
ATOM 655 O O . HIS A 1 84 ? -5.579 0.440 10.945 1.00 98.50 84 HIS A O 1
ATOM 661 N N . ALA A 1 85 ? -4.376 1.001 12.734 1.00 98.31 85 ALA A N 1
ATOM 662 C CA . ALA A 1 85 ? -3.133 1.228 12.011 1.00 98.31 85 ALA A CA 1
ATOM 663 C C . ALA A 1 85 ? -2.058 0.310 12.592 1.00 98.31 85 ALA A C 1
ATOM 665 O O . ALA A 1 85 ? -1.789 0.378 13.791 1.00 98.31 85 ALA A O 1
ATOM 666 N N . LEU A 1 86 ? -1.509 -0.589 11.780 1.00 98.44 86 LEU A N 1
ATOM 667 C CA . LEU A 1 86 ? -0.496 -1.559 12.189 1.00 98.44 86 LEU A CA 1
ATOM 668 C C . LEU A 1 86 ? 0.842 -1.185 11.562 1.00 98.44 86 LEU A C 1
ATOM 670 O O . LEU A 1 86 ? 0.920 -1.041 10.344 1.00 98.44 86 LEU A O 1
ATOM 674 N N . ASP A 1 87 ? 1.893 -1.118 12.374 1.00 98.38 87 ASP A N 1
ATOM 675 C CA . ASP A 1 87 ? 3.259 -1.016 11.868 1.00 98.38 87 ASP A CA 1
ATOM 676 C C . ASP A 1 87 ? 4.270 -1.726 12.782 1.00 98.38 87 ASP A C 1
ATOM 678 O O . ASP A 1 87 ? 4.074 -1.850 13.995 1.00 98.38 87 ASP A O 1
ATOM 682 N N . ILE A 1 88 ? 5.379 -2.177 12.198 1.00 97.00 88 ILE A N 1
ATOM 683 C CA . ILE A 1 88 ? 6.519 -2.751 12.924 1.00 97.00 88 ILE A CA 1
ATOM 684 C C . ILE A 1 88 ? 7.449 -1.668 13.486 1.00 97.00 88 ILE A C 1
ATOM 686 O O . ILE A 1 88 ? 8.273 -1.953 14.354 1.00 97.00 88 ILE A O 1
ATOM 690 N N . SER A 1 89 ? 7.355 -0.436 12.985 1.00 97.81 89 SER A N 1
ATOM 691 C CA . SER A 1 89 ? 8.210 0.680 13.365 1.00 97.81 89 SER A CA 1
ATO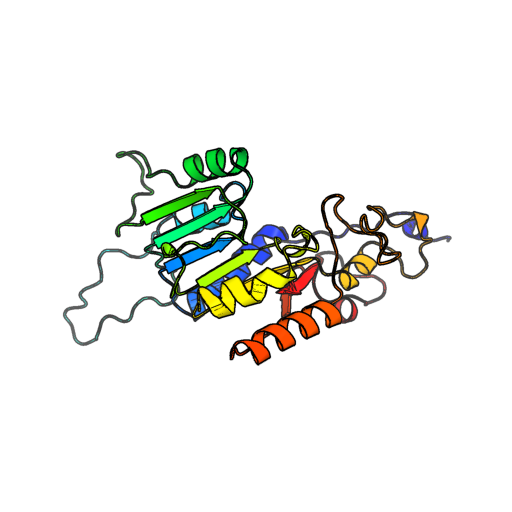M 692 C C . SER A 1 89 ? 7.571 1.504 14.479 1.00 97.81 89 SER A C 1
ATOM 694 O O . SER A 1 89 ? 6.735 2.378 14.251 1.00 97.81 89 SER A O 1
ATOM 696 N N . ALA A 1 90 ? 8.014 1.282 15.719 1.00 97.88 90 ALA A N 1
ATOM 697 C CA . ALA A 1 90 ? 7.578 2.097 16.856 1.00 97.88 90 ALA A CA 1
ATOM 698 C C . ALA A 1 90 ? 7.823 3.606 16.643 1.00 97.88 90 ALA A C 1
ATOM 700 O O . ALA A 1 90 ? 7.000 4.419 17.052 1.00 97.88 90 ALA A O 1
ATOM 701 N N . ALA A 1 91 ? 8.926 3.977 15.983 1.00 98.06 91 ALA A N 1
ATOM 702 C CA . ALA A 1 91 ? 9.262 5.374 15.714 1.00 98.06 91 ALA A CA 1
ATOM 703 C C . ALA A 1 91 ? 8.286 6.031 14.723 1.00 98.06 91 ALA A C 1
ATOM 705 O O . ALA A 1 91 ? 7.895 7.180 14.911 1.00 98.06 91 ALA A O 1
ATOM 706 N N . GLU A 1 92 ? 7.851 5.304 13.694 1.00 97.94 92 GLU A N 1
ATOM 707 C CA . GLU A 1 92 ? 6.845 5.810 12.756 1.00 97.94 92 GLU A CA 1
ATOM 708 C C . GLU A 1 92 ? 5.458 5.874 13.408 1.00 97.94 92 GLU A C 1
ATOM 710 O O . GLU A 1 92 ? 4.735 6.848 13.212 1.00 97.94 92 GLU A O 1
ATOM 715 N N . LEU A 1 93 ? 5.123 4.923 14.289 1.00 98.31 93 LEU A N 1
ATOM 716 C CA . LEU A 1 93 ? 3.879 4.965 15.065 1.00 98.31 93 LEU A CA 1
ATOM 717 C C . LEU A 1 93 ? 3.803 6.160 16.028 1.00 98.31 93 LEU A C 1
ATOM 719 O O . LEU A 1 93 ? 2.706 6.657 16.297 1.00 98.31 93 LEU A O 1
ATOM 723 N N . GLU A 1 94 ? 4.932 6.664 16.534 1.00 97.94 94 GLU A N 1
ATOM 724 C CA . GLU A 1 94 ? 4.965 7.925 17.289 1.00 97.94 94 GLU A CA 1
ATOM 725 C C . GLU A 1 94 ? 4.545 9.113 16.408 1.00 97.94 94 GLU A C 1
ATOM 727 O O . GLU A 1 94 ? 3.745 9.950 16.840 1.00 97.94 94 GLU A O 1
ATOM 732 N N . LEU A 1 95 ? 5.020 9.166 15.158 1.00 97.69 95 LEU A N 1
ATOM 733 C CA . LEU A 1 95 ? 4.620 10.184 14.179 1.00 97.69 95 LEU A CA 1
ATOM 734 C C . LEU A 1 95 ? 3.143 10.036 13.798 1.00 97.69 95 LEU A C 1
ATOM 736 O O . LEU A 1 95 ? 2.396 11.016 13.875 1.00 97.69 95 LEU A O 1
ATOM 740 N N . ALA A 1 96 ? 2.705 8.810 13.503 1.00 97.44 96 ALA A N 1
ATOM 741 C CA . ALA A 1 96 ? 1.319 8.475 13.196 1.00 97.44 96 ALA A CA 1
ATOM 742 C C . ALA A 1 96 ? 0.375 8.919 14.323 1.00 97.44 96 ALA A C 1
ATOM 744 O O . ALA A 1 96 ? -0.626 9.590 14.072 1.00 97.44 96 ALA A O 1
ATOM 745 N N . THR A 1 97 ? 0.749 8.654 15.580 1.00 96.62 97 THR A N 1
ATOM 746 C CA . THR A 1 97 ? -0.002 9.093 16.767 1.00 96.62 97 THR A CA 1
ATOM 747 C C . THR A 1 97 ? -0.177 10.611 16.794 1.00 96.62 97 THR A C 1
ATOM 749 O O . THR A 1 97 ? -1.259 11.099 17.123 1.00 96.62 97 THR A O 1
ATOM 752 N N . MET A 1 98 ? 0.864 11.375 16.448 1.00 94.12 98 MET A N 1
ATOM 753 C CA . MET A 1 98 ? 0.795 12.838 16.428 1.00 94.12 98 MET A CA 1
ATOM 754 C C . MET A 1 98 ? -0.114 13.365 15.315 1.00 94.12 98 MET A C 1
ATOM 756 O O . MET A 1 98 ? -0.890 14.289 15.564 1.00 94.12 98 MET A O 1
ATOM 760 N N . VAL A 1 99 ? -0.046 12.797 14.108 1.00 92.12 99 VAL A N 1
ATOM 761 C CA . VAL A 1 99 ? -0.835 13.281 12.959 1.00 92.12 99 VAL A CA 1
ATOM 762 C C . VAL A 1 99 ? -2.305 12.859 13.012 1.00 92.12 99 VAL A C 1
ATOM 764 O O . VAL A 1 99 ? -3.146 13.542 12.427 1.00 92.12 99 VAL A O 1
ATOM 767 N N . THR A 1 100 ? -2.639 11.785 13.737 1.00 92.56 100 THR A N 1
ATOM 768 C CA . THR A 1 100 ? -4.029 11.350 13.971 1.00 92.56 100 THR A CA 1
ATOM 769 C C . THR A 1 100 ? -4.594 11.793 15.317 1.00 92.56 100 THR A C 1
ATOM 771 O O . THR A 1 100 ? -5.727 11.439 15.650 1.00 92.56 100 THR A O 1
ATOM 774 N N . ALA A 1 101 ? -3.830 12.539 16.120 1.00 90.75 101 ALA A N 1
ATOM 775 C CA . ALA A 1 101 ? -4.297 13.014 17.413 1.00 90.75 101 ALA A CA 1
ATOM 776 C C . ALA A 1 101 ? -5.573 13.864 17.250 1.00 90.75 101 ALA A C 1
ATOM 778 O O . ALA A 1 101 ? -5.666 14.669 16.316 1.00 90.75 101 ALA A O 1
ATOM 779 N N . PRO A 1 102 ? -6.553 13.741 18.168 1.00 87.06 102 PRO A N 1
ATOM 780 C CA . PRO A 1 102 ? -7.726 14.598 18.151 1.00 87.06 102 PRO A CA 1
ATOM 781 C C . PRO A 1 102 ? -7.313 16.073 18.108 1.00 87.06 102 PRO A C 1
ATOM 783 O O . PRO A 1 102 ? -6.414 16.484 18.853 1.00 87.06 102 PRO A O 1
ATOM 786 N N . PRO A 1 103 ? -7.957 16.891 17.262 1.00 81.88 103 PRO A N 1
ATOM 787 C CA . PRO A 1 103 ? -7.584 18.285 17.143 1.00 81.88 103 PRO A CA 1
ATOM 788 C C . PRO A 1 103 ? -7.853 19.029 18.461 1.00 81.88 103 PRO A C 1
ATOM 790 O O . PRO A 1 103 ? -8.710 18.638 19.261 1.00 81.88 103 PRO A O 1
ATOM 793 N N . SER A 1 104 ? -7.132 20.128 18.702 1.00 78.56 104 SER A N 1
ATOM 794 C CA . SER A 1 104 ? -7.380 20.967 19.879 1.00 78.56 104 SER A CA 1
ATOM 795 C C . SER A 1 104 ? -8.819 21.507 19.875 1.00 78.56 104 SER A C 1
ATOM 797 O O . SER A 1 104 ? -9.434 21.664 18.820 1.00 78.56 104 SER A O 1
ATOM 799 N N . LYS A 1 105 ? -9.362 21.845 21.055 1.00 69.69 105 LYS A N 1
ATOM 800 C CA . LYS A 1 105 ? -10.746 22.354 21.202 1.00 69.69 105 LYS A CA 1
ATOM 801 C C . LYS A 1 105 ? -11.053 23.612 20.372 1.00 69.69 105 LYS A C 1
ATOM 803 O O . LYS A 1 105 ? -12.220 23.929 20.177 1.00 69.69 105 LYS A O 1
ATOM 808 N N . GLU A 1 106 ? -10.030 24.330 19.919 1.00 68.12 106 GLU A N 1
ATOM 809 C CA . GLU A 1 106 ? -10.148 25.557 19.119 1.00 68.12 106 GLU A CA 1
ATOM 810 C C . GLU A 1 106 ? -9.996 25.302 17.608 1.00 68.12 106 GLU A C 1
ATOM 812 O O . GLU A 1 106 ? -10.033 26.234 16.806 1.00 68.12 106 GLU A O 1
ATOM 817 N N . SER A 1 107 ? -9.814 24.047 17.197 1.00 72.19 107 SER A N 1
ATOM 818 C CA . SER A 1 107 ? -9.574 23.691 15.806 1.00 72.19 107 SER A CA 1
ATOM 819 C C . SER A 1 107 ? -10.858 23.630 14.981 1.00 72.19 107 SER A C 1
ATOM 821 O O . SER A 1 107 ? -11.854 22.998 15.344 1.00 72.19 107 SER A O 1
ATOM 823 N N . TRP A 1 108 ? -10.784 24.207 13.786 1.00 67.00 108 TRP A N 1
ATOM 824 C CA . TRP A 1 108 ? -11.812 24.114 12.751 1.00 67.00 108 TRP A CA 1
ATOM 825 C C . TRP A 1 108 ? -11.882 22.724 12.088 1.00 67.00 108 TRP A C 1
ATOM 827 O O . TRP A 1 108 ? -12.814 22.463 11.335 1.00 67.00 108 TRP A O 1
ATOM 837 N N . LEU A 1 109 ? -10.943 21.817 12.396 1.00 67.00 109 LEU A N 1
ATOM 838 C CA . LEU A 1 109 ? -10.912 20.422 11.925 1.00 67.00 109 LEU A CA 1
ATOM 839 C C . LEU A 1 109 ? -11.755 19.467 12.794 1.00 67.00 109 LEU A C 1
ATOM 841 O O . LEU A 1 109 ? -11.577 18.251 12.751 1.00 67.00 109 LEU A O 1
ATOM 845 N N . THR A 1 110 ? -12.663 20.000 13.613 1.00 71.12 110 THR A N 1
ATOM 846 C CA . THR A 1 110 ? -13.522 19.184 14.477 1.00 71.12 110 THR A CA 1
ATOM 847 C C . THR A 1 110 ? -14.454 18.313 13.630 1.00 71.12 110 THR A C 1
ATOM 849 O O . THR A 1 110 ? -15.213 18.815 12.800 1.00 71.12 110 THR A O 1
ATOM 852 N N . ARG A 1 111 ? -14.410 16.995 13.850 1.00 77.56 111 ARG A N 1
ATOM 853 C CA . ARG A 1 111 ? -15.322 16.043 13.208 1.00 77.56 111 ARG A CA 1
ATOM 854 C C . ARG A 1 111 ? -16.726 16.147 13.803 1.00 77.56 111 ARG A C 1
ATOM 856 O O . ARG A 1 111 ? -16.881 16.291 15.012 1.00 77.56 111 ARG A O 1
ATOM 863 N N . TRP A 1 112 ? -17.743 16.016 12.953 1.00 75.75 112 TRP A N 1
ATOM 864 C CA . TRP A 1 112 ?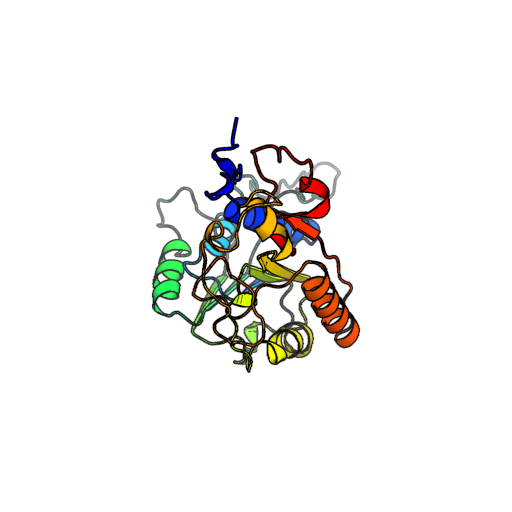 -19.149 15.956 13.379 1.00 75.75 112 TRP A CA 1
ATOM 865 C C . TRP A 1 112 ? -19.534 14.610 13.998 1.00 75.75 112 TRP A C 1
ATOM 867 O O . TRP A 1 112 ? -20.457 14.544 14.805 1.00 75.75 112 TRP A O 1
ATOM 877 N N . GLU A 1 113 ? -18.823 13.551 13.619 1.00 80.19 113 GLU A N 1
ATOM 878 C CA . GLU A 1 113 ? -19.008 12.188 14.108 1.00 80.19 113 GLU A CA 1
ATOM 879 C C . GLU A 1 113 ? -17.716 11.708 14.768 1.00 80.19 113 GLU A C 1
ATOM 881 O O . GLU A 1 113 ? -16.610 12.050 14.327 1.00 80.19 113 GLU A O 1
ATOM 886 N N . SER A 1 114 ? -17.860 10.918 15.831 1.00 87.25 114 SER A N 1
ATOM 887 C CA . SER A 1 114 ? -16.727 10.304 16.516 1.00 87.25 114 SER A CA 1
ATOM 888 C C . SER A 1 114 ? -15.951 9.399 15.562 1.00 87.25 114 SER A C 1
ATOM 890 O O . SER A 1 114 ? -16.535 8.659 14.775 1.00 87.25 114 SER A O 1
ATOM 892 N N . LEU A 1 115 ? -14.628 9.471 15.655 1.00 91.50 115 LEU A N 1
ATOM 893 C CA . LEU A 1 115 ? -13.697 8.568 14.998 1.00 91.50 115 LEU A CA 1
ATOM 894 C C . LEU A 1 115 ? -12.837 7.935 16.084 1.00 91.50 115 LEU A C 1
ATOM 896 O O . LEU A 1 115 ? -12.282 8.656 16.915 1.00 91.50 115 LEU A O 1
ATOM 900 N N . ASP A 1 116 ? -12.738 6.614 16.055 1.00 95.19 116 ASP A N 1
ATOM 901 C CA . ASP A 1 116 ? -11.798 5.857 16.873 1.00 95.19 116 ASP A CA 1
ATOM 902 C C . ASP A 1 116 ? -10.564 5.509 16.032 1.00 95.19 116 ASP A C 1
ATOM 904 O O . ASP A 1 116 ? -10.697 4.972 14.933 1.00 95.19 116 ASP A O 1
ATOM 908 N N . VAL A 1 117 ? -9.369 5.848 16.520 1.00 96.88 117 VAL A N 1
ATOM 909 C CA . VAL A 1 117 ? -8.100 5.498 15.866 1.00 96.88 117 VAL A CA 1
ATOM 910 C C . VAL A 1 117 ? -7.249 4.726 16.860 1.00 96.88 117 VAL A C 1
ATOM 912 O O . VAL A 1 117 ? -6.922 5.242 17.931 1.00 96.88 117 VAL A O 1
ATOM 915 N N . LYS A 1 118 ? -6.874 3.498 16.500 1.00 98.31 118 LYS A N 1
ATOM 916 C CA . LYS A 1 118 ? -6.010 2.628 17.301 1.00 98.31 118 LYS A CA 1
ATOM 917 C C . LYS A 1 118 ? -4.747 2.290 16.529 1.00 98.31 118 LYS A C 1
ATOM 919 O O . LYS A 1 118 ? -4.821 1.770 15.420 1.00 98.31 118 LYS A O 1
ATOM 924 N N . LEU A 1 119 ? -3.600 2.553 17.143 1.00 98.38 119 LEU A N 1
ATOM 925 C CA . LEU A 1 119 ? -2.291 2.240 16.588 1.00 98.38 119 LEU A CA 1
ATOM 926 C C . LEU A 1 119 ? -1.725 0.994 17.272 1.00 98.38 119 LEU A C 1
ATOM 928 O O . LEU A 1 119 ? -1.779 0.871 18.497 1.00 98.38 119 LEU A O 1
ATOM 932 N N . TRP A 1 120 ? -1.187 0.079 16.475 1.00 98.25 120 TRP A N 1
ATOM 933 C CA . TRP A 1 120 ? -0.723 -1.236 16.892 1.00 98.25 120 TRP A CA 1
ATOM 934 C C . TRP A 1 120 ? 0.729 -1.411 16.470 1.00 98.25 120 TRP A C 1
ATOM 936 O O . TRP A 1 120 ? 1.046 -1.349 15.286 1.00 98.25 120 TRP A O 1
ATOM 946 N N . HIS A 1 121 ? 1.604 -1.649 17.444 1.00 98.19 121 HIS A N 1
ATOM 947 C CA . HIS A 1 121 ? 2.997 -1.989 17.183 1.00 98.19 121 HIS A CA 1
ATOM 948 C C . HIS A 1 121 ? 3.146 -3.508 17.100 1.00 98.19 121 HIS A C 1
ATOM 950 O O . HIS A 1 121 ? 2.979 -4.202 18.108 1.00 98.19 121 HIS A O 1
ATOM 956 N N . GLY A 1 122 ? 3.438 -4.021 15.909 1.00 96.00 122 GLY A N 1
ATOM 957 C CA . GLY A 1 122 ? 3.564 -5.453 15.664 1.00 96.00 122 GLY A CA 1
ATOM 958 C C . GLY A 1 122 ? 3.683 -5.800 14.183 1.00 96.00 122 GLY A C 1
ATOM 959 O O . GLY A 1 122 ? 3.467 -4.965 13.311 1.00 96.00 122 GLY A O 1
ATOM 960 N N . GLY A 1 123 ? 4.043 -7.053 13.915 1.00 93.19 123 GLY A N 1
ATOM 961 C CA . GLY A 1 123 ? 4.102 -7.600 12.562 1.00 93.19 123 GLY A CA 1
ATOM 962 C C . GLY A 1 123 ? 2.751 -8.116 12.078 1.00 93.19 123 GLY A C 1
ATOM 963 O O . GLY A 1 123 ? 1.864 -8.428 12.874 1.00 93.19 123 GLY A O 1
ATOM 964 N N . LEU A 1 124 ? 2.618 -8.243 10.759 1.00 91.06 124 LEU A N 1
ATOM 965 C CA . LEU A 1 124 ? 1.435 -8.794 10.097 1.00 91.06 124 LEU A CA 1
ATOM 966 C C . LEU A 1 124 ? 1.109 -10.222 10.563 1.00 91.06 124 LEU A C 1
ATOM 968 O O . LEU A 1 124 ? -0.054 -10.597 10.661 1.00 91.06 124 LEU A O 1
ATOM 972 N N . GLU A 1 125 ? 2.134 -11.012 10.869 1.00 88.81 125 GLU A N 1
ATOM 973 C CA . GLU A 1 125 ? 2.020 -12.386 11.355 1.00 88.81 125 GLU A CA 1
ATOM 974 C C . GLU A 1 125 ? 1.395 -12.486 12.757 1.00 88.81 125 GLU A C 1
ATOM 976 O O . GLU A 1 125 ? 1.010 -13.570 13.199 1.00 88.81 125 GLU A O 1
ATOM 981 N N . SER A 1 126 ? 1.289 -11.363 13.473 1.00 92.31 126 SER A N 1
ATOM 982 C CA . SER A 1 126 ? 0.690 -11.312 14.801 1.00 92.31 126 SER A CA 1
ATOM 983 C C . SER A 1 126 ? -0.823 -11.133 14.702 1.00 92.31 126 SER A C 1
ATOM 985 O O . SER A 1 126 ? -1.319 -10.079 14.307 1.00 92.31 126 SER A O 1
ATOM 987 N N . PHE A 1 127 ? -1.566 -12.159 15.118 1.00 96.50 127 PHE A N 1
ATOM 988 C CA . PHE A 1 127 ? -3.025 -12.101 15.167 1.00 96.50 127 PHE A CA 1
ATOM 989 C C . PHE A 1 127 ? -3.529 -10.996 16.108 1.00 96.50 127 PHE A C 1
ATOM 991 O O . PHE A 1 127 ? -3.130 -10.922 17.274 1.00 96.50 127 PHE A O 1
ATOM 998 N N . ASN A 1 128 ? -4.489 -10.208 15.626 1.00 97.44 128 ASN A N 1
ATOM 999 C CA . ASN A 1 128 ? -5.257 -9.260 16.417 1.00 97.44 128 ASN A CA 1
ATOM 1000 C C . ASN A 1 128 ? -6.759 -9.452 16.173 1.00 97.44 128 ASN A C 1
ATOM 1002 O O . ASN A 1 128 ? -7.265 -9.220 15.078 1.00 97.44 128 ASN A O 1
ATOM 1006 N N . SER A 1 129 ? -7.494 -9.822 17.222 1.00 97.31 129 SER A N 1
ATOM 1007 C CA . SER A 1 129 ? -8.941 -10.043 17.141 1.00 97.31 129 SER A CA 1
ATOM 1008 C C . SER A 1 129 ? -9.739 -8.798 16.750 1.00 97.31 129 SER A C 1
ATOM 1010 O O . SER A 1 129 ? -10.868 -8.938 16.297 1.00 97.31 129 SER A O 1
ATOM 1012 N N . GLU A 1 130 ? -9.191 -7.591 16.932 1.00 97.31 130 GLU A N 1
ATOM 1013 C CA . GLU A 1 130 ? -9.867 -6.352 16.529 1.00 97.31 130 GLU A CA 1
ATOM 1014 C C . GLU A 1 130 ? -9.922 -6.155 15.006 1.00 97.31 130 GLU A C 1
ATOM 1016 O O . GLU A 1 130 ? -10.689 -5.321 14.536 1.00 97.31 130 GLU A O 1
ATOM 1021 N N . PHE A 1 131 ? -9.130 -6.906 14.235 1.00 98.06 131 PHE A N 1
ATOM 1022 C CA . PHE A 1 131 ? -9.097 -6.796 12.772 1.00 98.06 131 PHE A CA 1
ATOM 1023 C C . PHE A 1 131 ? -10.070 -7.765 12.088 1.00 98.06 131 PHE A C 1
ATOM 1025 O O . PHE A 1 131 ? -10.299 -7.652 10.887 1.00 98.06 131 PHE A O 1
ATOM 1032 N N . VAL A 1 132 ? -10.646 -8.709 12.841 1.00 97.94 132 VAL A N 1
ATOM 1033 C CA . VAL A 1 132 ? -11.600 -9.698 12.324 1.00 97.94 132 VAL A CA 1
ATOM 1034 C C . VAL A 1 132 ? -12.891 -9.011 11.878 1.00 97.94 132 VAL A C 1
ATOM 1036 O O . VAL A 1 132 ? -13.447 -8.188 12.607 1.00 97.94 132 VAL A O 1
ATOM 1039 N N . ASP A 1 133 ? -13.365 -9.369 10.685 1.00 96.44 133 ASP A N 1
ATOM 1040 C CA . ASP A 1 133 ? -14.575 -8.849 10.038 1.00 96.44 133 ASP A CA 1
ATOM 1041 C C . ASP A 1 133 ? -14.569 -7.313 9.873 1.00 96.44 133 ASP A C 1
ATOM 1043 O O . ASP A 1 133 ? -15.613 -6.640 9.920 1.00 96.44 133 ASP A O 1
ATOM 1047 N N . VAL A 1 134 ? -13.375 -6.731 9.699 1.00 96.19 134 VAL A N 1
ATOM 1048 C CA . VAL A 1 134 ? -13.226 -5.332 9.281 1.00 96.19 134 VAL A CA 1
ATOM 1049 C C . VAL A 1 134 ? -13.740 -5.153 7.850 1.00 96.19 134 VAL A C 1
ATOM 1051 O O . VAL A 1 134 ? -13.727 -6.074 7.046 1.00 96.19 134 VAL A O 1
ATOM 1054 N N . GLU A 1 135 ? -14.206 -3.961 7.483 1.00 97.94 135 GLU A N 1
ATOM 1055 C CA . GLU A 1 135 ? -14.759 -3.757 6.136 1.00 97.94 135 GLU A CA 1
ATOM 1056 C C . GLU A 1 135 ? -13.658 -3.664 5.079 1.00 97.94 135 GLU A C 1
ATOM 1058 O O . GLU A 1 135 ? -13.778 -4.266 4.016 1.00 97.94 135 GLU A O 1
ATOM 1063 N N . CYS A 1 136 ? -12.585 -2.931 5.372 1.00 98.56 136 CYS A N 1
ATOM 1064 C CA . CYS A 1 136 ? -11.499 -2.689 4.431 1.00 98.56 136 CYS A CA 1
ATOM 1065 C C . CYS A 1 136 ? -10.141 -2.894 5.092 1.00 98.56 136 CYS A C 1
ATOM 1067 O O . CYS A 1 136 ? -9.884 -2.340 6.161 1.00 98.56 136 CYS A O 1
ATOM 1069 N N . ILE A 1 137 ? -9.250 -3.609 4.413 1.00 98.81 137 ILE A N 1
ATOM 1070 C CA . ILE A 1 137 ? -7.824 -3.642 4.732 1.00 98.81 137 ILE A CA 1
ATOM 1071 C C . ILE A 1 137 ? -7.058 -2.959 3.602 1.00 98.81 137 ILE A C 1
ATOM 1073 O O . ILE A 1 137 ? -7.305 -3.219 2.426 1.00 98.81 137 ILE A O 1
ATOM 1077 N N . ILE A 1 138 ? -6.142 -2.071 3.963 1.00 98.62 138 ILE A N 1
ATOM 1078 C CA . ILE A 1 138 ? -5.255 -1.348 3.056 1.00 98.62 138 ILE A CA 1
ATOM 1079 C C . ILE A 1 138 ? -3.830 -1.832 3.321 1.00 98.62 138 ILE A C 1
ATOM 1081 O O . ILE A 1 138 ? -3.438 -2.020 4.470 1.00 98.62 138 ILE A O 1
ATOM 1085 N N . SER A 1 139 ? -3.063 -2.052 2.258 1.00 98.25 139 SER A N 1
ATOM 1086 C CA . SER A 1 139 ? -1.647 -2.396 2.325 1.00 98.25 139 SER A CA 1
ATOM 1087 C C . SER A 1 139 ? -0.916 -1.740 1.154 1.00 98.25 139 SER A C 1
ATOM 1089 O O . SER A 1 139 ? -0.774 -2.316 0.074 1.00 98.25 139 SER A O 1
ATOM 1091 N N . THR A 1 140 ? -0.518 -0.480 1.332 1.00 97.81 140 THR A N 1
ATOM 1092 C CA . THR A 1 140 ? 0.147 0.297 0.277 1.00 97.81 140 THR A CA 1
ATOM 1093 C C . THR A 1 140 ? 1.662 0.208 0.397 1.00 97.81 140 THR A C 1
ATOM 1095 O O . THR A 1 140 ? 2.212 0.770 1.338 1.00 97.81 140 THR A O 1
ATOM 1098 N N . GLU A 1 141 ? 2.329 -0.411 -0.581 1.00 96.94 141 GLU A N 1
ATOM 1099 C CA . GLU A 1 141 ? 3.799 -0.532 -0.646 1.00 96.94 141 GLU A CA 1
ATOM 1100 C C . GLU A 1 141 ? 4.402 -1.245 0.575 1.00 96.94 141 GLU A C 1
ATOM 1102 O O . GLU A 1 141 ? 5.337 -0.769 1.217 1.00 96.94 141 GLU A O 1
ATOM 1107 N N . VAL A 1 142 ? 3.809 -2.383 0.937 1.00 97.31 142 VAL A N 1
ATOM 1108 C CA . VAL A 1 142 ? 4.231 -3.183 2.097 1.00 97.31 142 VAL A CA 1
ATOM 1109 C C . VAL A 1 142 ? 4.769 -4.537 1.680 1.00 97.31 142 VAL A C 1
ATOM 1111 O O . VAL A 1 142 ? 5.769 -5.002 2.228 1.00 97.31 142 VAL A O 1
ATOM 1114 N N . ILE A 1 143 ? 4.100 -5.205 0.736 1.00 97.31 143 ILE A N 1
ATOM 1115 C CA . ILE A 1 143 ? 4.370 -6.612 0.441 1.00 97.31 143 ILE A CA 1
ATOM 1116 C C . ILE A 1 143 ? 5.812 -6.831 -0.021 1.00 97.31 143 ILE A C 1
ATOM 1118 O O . ILE A 1 143 ? 6.431 -7.814 0.374 1.00 97.31 143 ILE A O 1
ATOM 1122 N N . GLU A 1 144 ? 6.377 -5.888 -0.770 1.00 96.56 144 GLU A N 1
ATOM 1123 C CA . GLU A 1 144 ? 7.748 -5.892 -1.274 1.00 96.56 144 GLU A CA 1
ATOM 1124 C C . GLU A 1 144 ? 8.806 -5.764 -0.173 1.00 96.56 144 GLU A C 1
ATOM 1126 O O . GLU A 1 144 ? 9.961 -6.132 -0.392 1.00 96.56 144 GLU A O 1
ATOM 1131 N N . HIS A 1 145 ? 8.428 -5.288 1.015 1.00 95.62 145 HIS A N 1
ATOM 1132 C CA . HIS A 1 145 ? 9.290 -5.208 2.194 1.00 95.62 145 HIS A CA 1
ATOM 1133 C C . HIS A 1 145 ? 9.189 -6.455 3.080 1.00 95.62 145 HIS A C 1
ATOM 1135 O O . HIS A 1 145 ? 10.064 -6.682 3.923 1.00 95.62 145 HIS A O 1
ATOM 1141 N N . LEU A 1 146 ? 8.163 -7.294 2.881 1.00 94.62 146 LEU A N 1
ATOM 1142 C CA . LEU A 1 146 ? 7.945 -8.469 3.715 1.00 94.62 146 LEU A CA 1
ATOM 1143 C C . LEU A 1 146 ? 9.092 -9.476 3.555 1.00 94.62 146 LEU A C 1
ATOM 1145 O O . LEU A 1 146 ? 9.443 -9.864 2.434 1.00 94.62 146 LEU A O 1
ATOM 1149 N N . PRO A 1 147 ? 9.667 -9.957 4.673 1.00 90.44 147 PRO A N 1
ATOM 1150 C CA . PRO A 1 147 ? 10.617 -11.056 4.638 1.00 90.44 147 PRO A CA 1
ATOM 1151 C C . PRO A 1 147 ? 10.020 -12.300 3.967 1.00 90.44 147 PRO A C 1
ATOM 1153 O O . PRO A 1 147 ? 8.816 -12.544 4.025 1.00 90.44 147 PRO A O 1
ATOM 1156 N N . GLU A 1 148 ? 10.878 -13.145 3.393 1.00 84.44 148 GLU A N 1
ATOM 1157 C CA . GLU A 1 148 ? 10.454 -14.356 2.670 1.00 84.44 148 GLU A CA 1
ATOM 1158 C C . GLU A 1 148 ? 9.623 -15.324 3.530 1.00 84.44 148 GLU A C 1
ATOM 1160 O O . GLU A 1 148 ? 8.745 -16.002 3.008 1.00 84.44 148 GLU A O 1
ATOM 1165 N N . GLY A 1 149 ? 9.851 -15.352 4.847 1.00 89.31 149 GLY A N 1
ATOM 1166 C CA . GLY A 1 149 ? 9.054 -16.149 5.783 1.00 89.31 149 GLY A CA 1
ATOM 1167 C C . GLY A 1 149 ? 7.714 -15.528 6.192 1.00 89.31 149 GLY A C 1
ATOM 1168 O O . GLY A 1 149 ? 6.928 -16.209 6.834 1.00 89.31 149 GLY A O 1
ATOM 1169 N N . VAL A 1 150 ? 7.457 -14.260 5.852 1.00 93.56 150 VAL A N 1
ATOM 1170 C CA . VAL A 1 150 ? 6.246 -13.519 6.257 1.00 93.56 150 VAL A CA 1
ATOM 1171 C C . VAL A 1 150 ? 5.274 -13.355 5.091 1.00 93.56 150 VAL A C 1
ATOM 1173 O O . VAL A 1 150 ? 4.070 -13.480 5.283 1.00 93.56 150 VAL A O 1
ATOM 1176 N N . LEU A 1 151 ? 5.765 -13.136 3.866 1.00 94.81 151 LEU A N 1
ATOM 1177 C CA . LEU A 1 151 ? 4.905 -12.996 2.683 1.00 94.81 151 LEU A CA 1
ATOM 1178 C C . LEU A 1 151 ? 3.907 -14.164 2.488 1.00 94.81 151 LEU A C 1
ATOM 1180 O O . LEU A 1 151 ? 2.755 -13.884 2.154 1.00 94.81 151 LEU A O 1
ATOM 1184 N N . PRO A 1 152 ? 4.272 -15.447 2.710 1.00 95.06 152 PRO A N 1
ATOM 1185 C CA . PRO A 1 152 ? 3.321 -16.557 2.612 1.00 95.06 152 PRO A CA 1
ATOM 1186 C C . PRO A 1 152 ? 2.156 -16.476 3.607 1.00 95.06 152 PRO A C 1
ATOM 1188 O O . PRO A 1 152 ? 1.090 -17.010 3.321 1.00 95.06 152 PRO A O 1
ATOM 1191 N N . GLU A 1 153 ? 2.333 -15.783 4.734 1.00 96.06 153 GLU A N 1
ATOM 1192 C CA . GLU A 1 153 ? 1.301 -15.588 5.759 1.00 96.06 153 GLU A CA 1
ATOM 1193 C C . GLU A 1 153 ? 0.352 -14.426 5.425 1.00 96.06 153 GLU A C 1
ATOM 1195 O O . GLU A 1 153 ? -0.705 -14.302 6.040 1.00 96.06 153 GLU A O 1
ATOM 1200 N N . PHE A 1 154 ? 0.677 -13.593 4.426 1.00 97.62 154 PHE A N 1
ATOM 1201 C CA . PHE A 1 154 ? -0.098 -12.396 4.091 1.00 97.62 154 PHE A CA 1
ATOM 1202 C C . PHE A 1 154 ? -1.553 -12.718 3.734 1.00 97.62 154 PHE A C 1
ATOM 1204 O O . PHE A 1 154 ? -2.479 -12.212 4.366 1.00 97.62 154 PHE A O 1
ATOM 1211 N N . ALA A 1 155 ? -1.769 -13.580 2.736 1.00 97.81 155 ALA A N 1
ATOM 1212 C CA . ALA A 1 155 ? -3.117 -13.946 2.309 1.00 97.81 155 ALA A CA 1
ATOM 1213 C C . ALA A 1 155 ? -3.864 -14.796 3.359 1.00 97.81 155 ALA A C 1
ATOM 1215 O O . ALA A 1 155 ? -5.008 -14.448 3.659 1.00 97.81 155 ALA A O 1
ATOM 1216 N N . PRO A 1 156 ? -3.256 -15.834 3.977 1.00 97.62 156 PRO A N 1
ATOM 1217 C CA . PRO A 1 156 ? -3.896 -16.576 5.061 1.00 97.62 156 PRO A CA 1
ATOM 1218 C C . PRO A 1 156 ? -4.350 -15.701 6.227 1.00 97.62 156 PRO A C 1
ATOM 1220 O O . PRO A 1 156 ? -5.466 -15.871 6.710 1.00 97.62 156 PRO A O 1
ATOM 1223 N N . MET A 1 157 ? -3.529 -14.740 6.656 1.00 97.81 157 MET A N 1
ATOM 1224 C CA . MET A 1 157 ? -3.895 -13.841 7.747 1.00 97.81 157 MET A CA 1
ATOM 1225 C C . MET A 1 157 ? -5.003 -12.873 7.321 1.00 97.81 157 MET A C 1
ATOM 1227 O O . MET A 1 157 ? -6.056 -12.816 7.954 1.00 97.81 157 MET A O 1
ATOM 1231 N N . LEU A 1 158 ? -4.797 -12.123 6.235 1.00 98.19 158 LEU A N 1
ATOM 1232 C CA . LEU A 1 158 ? -5.735 -11.066 5.861 1.00 98.19 158 LEU A CA 1
ATOM 1233 C C . LEU A 1 158 ? -7.054 -11.627 5.326 1.00 98.19 158 LEU A C 1
ATOM 1235 O O . LEU A 1 158 ? -8.110 -11.272 5.832 1.00 98.19 158 LEU A O 1
ATOM 1239 N N . LEU A 1 159 ? -7.018 -12.520 4.339 1.00 98.44 159 LEU A N 1
ATOM 1240 C CA . LEU A 1 159 ? -8.230 -13.045 3.698 1.00 98.44 159 LEU A CA 1
ATOM 1241 C C . LEU A 1 159 ? -8.839 -14.220 4.468 1.00 98.44 159 LEU A C 1
ATOM 1243 O O . LEU A 1 159 ? -10.055 -14.407 4.446 1.00 98.44 159 LEU A O 1
ATOM 1247 N N . GLY A 1 160 ? -8.000 -15.014 5.137 1.00 97.31 160 GLY A N 1
ATOM 1248 C CA . GLY A 1 160 ? -8.410 -16.249 5.802 1.00 97.31 160 GLY A CA 1
ATOM 1249 C C . GLY A 1 160 ? -8.730 -16.137 7.287 1.00 97.31 160 GLY A C 1
ATOM 1250 O O . GLY A 1 160 ? -9.494 -16.958 7.783 1.00 97.31 160 GLY A O 1
ATOM 1251 N N . VAL A 1 161 ? -8.165 -15.159 8.000 1.00 97.75 161 VAL A N 1
ATOM 1252 C CA . VAL A 1 161 ? -8.443 -14.938 9.430 1.00 97.75 161 VAL A CA 1
ATOM 1253 C C . VAL A 1 161 ? -9.239 -13.656 9.641 1.00 97.75 161 VAL A C 1
ATOM 1255 O O . VAL A 1 161 ? -10.212 -13.667 10.394 1.00 97.75 161 VAL A O 1
ATOM 1258 N N . TYR A 1 162 ? -8.846 -12.554 8.996 1.00 98.38 162 TYR A N 1
ATOM 1259 C CA . TYR A 1 162 ? -9.526 -11.269 9.179 1.00 98.38 162 TYR A CA 1
ATOM 1260 C C . TYR A 1 162 ? -10.758 -11.078 8.293 1.00 98.38 162 TYR A C 1
ATOM 1262 O O . TYR A 1 162 ? -11.606 -10.265 8.648 1.00 98.38 162 TYR A O 1
ATOM 1270 N N . HIS A 1 163 ? -10.887 -11.836 7.200 1.00 98.00 163 HIS A N 1
ATOM 1271 C CA . HIS A 1 163 ? -12.075 -11.875 6.336 1.00 98.00 163 HIS A CA 1
ATOM 1272 C C . HIS A 1 163 ? -12.657 -10.494 5.962 1.00 98.00 163 HIS A C 1
ATOM 1274 O O . HIS A 1 163 ? -13.857 -10.262 6.136 1.00 98.00 163 HIS A O 1
ATOM 1280 N N . PRO A 1 164 ? -11.854 -9.543 5.448 1.00 98.44 164 PRO A N 1
ATOM 1281 C CA . PRO A 1 164 ? -12.387 -8.240 5.103 1.00 98.44 164 PRO A CA 1
ATOM 1282 C C . PRO A 1 164 ? -13.343 -8.312 3.919 1.00 98.44 164 PRO A C 1
ATOM 1284 O O . PRO A 1 164 ? -13.231 -9.205 3.082 1.00 98.44 164 PRO A O 1
ATOM 1287 N N . HIS A 1 165 ? -14.246 -7.341 3.784 1.00 97.81 165 HIS A N 1
ATOM 1288 C CA . HIS A 1 165 ? -15.041 -7.222 2.555 1.00 97.81 165 HIS A CA 1
ATOM 1289 C C . HIS A 1 165 ? -14.192 -6.728 1.374 1.00 97.81 165 HIS A C 1
ATOM 1291 O O . HIS A 1 165 ? -14.446 -7.107 0.234 1.00 97.81 165 HIS A O 1
ATOM 1297 N N . LEU A 1 166 ? -13.179 -5.900 1.650 1.00 98.56 166 LEU A N 1
ATOM 1298 C CA . LEU A 1 166 ? -12.291 -5.297 0.661 1.00 98.56 166 LEU A CA 1
ATOM 1299 C C . LEU A 1 166 ? -10.829 -5.375 1.126 1.00 98.56 166 LEU A C 1
ATOM 1301 O O . LEU A 1 166 ? -10.511 -4.995 2.253 1.00 98.56 166 LEU A O 1
ATOM 1305 N N . LEU A 1 167 ? -9.930 -5.816 0.246 1.00 98.75 167 LEU A N 1
ATOM 1306 C CA . LEU A 1 167 ? -8.480 -5.749 0.443 1.00 98.75 167 LEU A CA 1
ATOM 1307 C C . LEU A 1 167 ? -7.859 -4.949 -0.705 1.00 98.75 167 LEU A C 1
ATOM 1309 O O . LEU A 1 167 ? -7.986 -5.332 -1.865 1.00 98.75 167 LEU A O 1
ATOM 1313 N N . LEU A 1 168 ? -7.186 -3.848 -0.374 1.00 98.81 168 LEU A N 1
ATOM 1314 C CA . LEU A 1 168 ? -6.516 -2.961 -1.323 1.00 98.81 168 LEU A CA 1
ATOM 1315 C C . LEU A 1 168 ? -5.006 -3.073 -1.137 1.00 98.81 168 LEU A C 1
ATOM 1317 O O . LEU A 1 168 ? -4.495 -2.794 -0.053 1.00 98.81 168 LEU A O 1
ATOM 1321 N N . ILE A 1 169 ? -4.291 -3.467 -2.189 1.00 98.62 169 ILE A N 1
ATOM 1322 C CA . ILE A 1 169 ? -2.843 -3.695 -2.149 1.00 98.62 169 ILE A CA 1
ATOM 1323 C C . ILE A 1 169 ? -2.187 -2.801 -3.191 1.00 98.62 169 ILE A C 1
ATOM 1325 O O . ILE A 1 169 ? -2.704 -2.679 -4.295 1.00 98.62 169 ILE A O 1
ATOM 1329 N N . THR A 1 170 ? -1.036 -2.210 -2.876 1.00 98.56 170 THR A N 1
ATOM 1330 C CA . THR A 1 170 ? -0.160 -1.644 -3.909 1.00 98.56 170 THR A CA 1
ATOM 1331 C C . THR A 1 170 ? 1.254 -2.181 -3.779 1.00 98.56 170 THR A C 1
ATOM 1333 O O . THR A 1 170 ? 1.719 -2.451 -2.674 1.00 98.56 170 THR A O 1
ATOM 1336 N N . THR A 1 171 ? 1.943 -2.315 -4.910 1.00 98.19 171 THR A N 1
ATOM 1337 C CA . THR A 1 171 ? 3.361 -2.696 -4.965 1.00 98.19 171 THR A CA 1
ATOM 1338 C C . THR A 1 171 ? 4.039 -2.049 -6.177 1.00 98.19 171 THR A C 1
ATOM 1340 O O . THR A 1 171 ? 3.392 -1.817 -7.205 1.00 98.19 171 THR A O 1
ATOM 1343 N N . PRO A 1 172 ? 5.355 -1.797 -6.145 1.00 97.44 172 PRO A N 1
ATOM 1344 C CA . PRO A 1 172 ? 6.147 -1.433 -7.312 1.00 97.44 172 PRO A CA 1
ATOM 1345 C C . PRO A 1 172 ? 5.932 -2.375 -8.506 1.00 97.44 172 PRO A C 1
ATOM 1347 O O . PRO A 1 172 ? 5.875 -3.595 -8.349 1.00 97.44 172 PRO A O 1
ATOM 1350 N N . SER A 1 173 ? 5.865 -1.815 -9.718 1.00 97.50 173 SER A N 1
ATOM 1351 C CA . SER A 1 173 ? 5.932 -2.585 -10.968 1.00 97.50 173 SER A CA 1
ATOM 1352 C C . SER A 1 173 ? 7.375 -2.723 -11.439 1.00 97.50 173 SER A C 1
ATOM 1354 O O . SER A 1 173 ? 8.024 -1.717 -11.748 1.00 97.50 173 SER A O 1
ATOM 1356 N N . TYR A 1 174 ? 7.868 -3.959 -11.535 1.00 96.81 174 TYR A N 1
ATOM 1357 C CA . TYR A 1 174 ? 9.196 -4.225 -12.082 1.00 96.81 174 TYR A CA 1
ATOM 1358 C C . TYR A 1 174 ? 9.271 -3.959 -13.588 1.00 96.81 174 TYR A C 1
ATOM 1360 O O . TYR A 1 174 ? 10.287 -3.447 -14.059 1.00 96.81 174 TYR A O 1
ATOM 1368 N N . ASP A 1 175 ? 8.203 -4.257 -14.336 1.00 96.06 175 ASP A N 1
ATOM 1369 C CA . ASP A 1 175 ? 8.155 -4.039 -15.790 1.00 96.06 175 ASP A CA 1
ATOM 1370 C C . ASP A 1 175 ? 8.327 -2.553 -16.114 1.00 96.06 175 ASP A C 1
ATOM 1372 O O . ASP A 1 175 ? 9.104 -2.175 -16.993 1.00 96.06 175 ASP A O 1
ATOM 1376 N N . TYR A 1 176 ? 7.715 -1.689 -15.299 1.00 96.50 176 TYR A N 1
ATOM 1377 C CA . TYR A 1 176 ? 7.836 -0.244 -15.444 1.00 96.50 176 TYR A CA 1
ATOM 1378 C C . TYR A 1 176 ? 9.271 0.267 -15.260 1.00 96.50 176 TYR A C 1
ATOM 1380 O O . TYR A 1 176 ? 9.608 1.355 -15.723 1.00 96.50 176 TYR A O 1
ATOM 1388 N N . ASN A 1 177 ? 10.166 -0.496 -14.630 1.00 94.31 177 ASN A N 1
ATOM 1389 C CA . ASN A 1 177 ? 11.541 -0.049 -14.428 1.00 94.31 177 ASN A CA 1
ATOM 1390 C C . ASN A 1 177 ? 12.317 0.147 -15.741 1.00 94.31 177 ASN A C 1
ATOM 1392 O O . ASN A 1 177 ? 13.262 0.936 -15.783 1.00 94.31 177 ASN A O 1
ATOM 1396 N N . ALA A 1 178 ? 11.909 -0.508 -16.832 1.00 93.38 178 ALA A N 1
ATOM 1397 C CA . ALA A 1 178 ? 12.486 -0.257 -18.152 1.00 93.38 178 ALA A CA 1
ATOM 1398 C C . ALA A 1 178 ? 12.224 1.179 -18.650 1.00 93.38 178 ALA A C 1
ATOM 1400 O O . ALA A 1 178 ? 12.942 1.671 -19.520 1.00 93.38 178 ALA A O 1
ATOM 1401 N N . ARG A 1 179 ? 11.246 1.890 -18.067 1.00 94.25 179 ARG A N 1
ATOM 1402 C CA . ARG A 1 179 ? 10.902 3.272 -18.428 1.00 94.25 179 ARG A CA 1
ATOM 1403 C C . ARG A 1 179 ? 11.988 4.282 -18.057 1.00 94.25 179 ARG A C 1
ATOM 1405 O O . ARG A 1 179 ? 12.024 5.364 -18.642 1.00 94.25 179 ARG A O 1
ATOM 1412 N N . PHE A 1 180 ? 12.868 3.932 -17.121 1.00 92.62 180 PHE A N 1
ATOM 1413 C CA . PHE A 1 180 ? 13.954 4.792 -16.644 1.00 92.62 180 PHE A CA 1
ATOM 1414 C C . PHE A 1 180 ? 15.213 4.725 -17.516 1.00 92.62 180 PHE A C 1
ATOM 1416 O O . PHE A 1 180 ? 16.175 5.424 -17.231 1.00 92.62 180 PHE A O 1
ATOM 1423 N N . THR A 1 181 ? 15.242 3.908 -18.573 1.00 92.81 181 THR A N 1
ATOM 1424 C CA . THR A 1 181 ? 16.409 3.789 -19.463 1.00 92.81 181 THR A CA 1
ATOM 1425 C C . THR A 1 181 ? 15.989 3.647 -20.928 1.00 92.81 181 THR A C 1
ATOM 1427 O O . THR A 1 181 ? 14.863 3.234 -21.244 1.00 92.81 181 THR A O 1
ATOM 1430 N N . ALA A 1 182 ? 16.886 4.026 -21.840 1.00 91.19 182 ALA A N 1
ATOM 1431 C CA . ALA A 1 182 ? 16.716 3.745 -23.262 1.00 91.19 182 ALA A CA 1
ATOM 1432 C C . ALA A 1 182 ? 16.731 2.218 -23.514 1.00 91.19 182 ALA A C 1
ATOM 1434 O O . ALA A 1 182 ? 17.402 1.493 -22.777 1.00 91.19 182 ALA A O 1
ATOM 1435 N N . PRO A 1 183 ? 16.017 1.696 -24.533 1.00 90.25 183 PRO A N 1
ATOM 1436 C CA . PRO A 1 183 ? 15.965 0.256 -24.820 1.00 90.25 183 PRO A CA 1
ATOM 1437 C C . PRO A 1 183 ? 17.331 -0.407 -25.054 1.00 90.25 183 PRO A C 1
ATOM 1439 O O . PRO A 1 183 ? 17.495 -1.594 -24.790 1.00 90.25 183 PRO A O 1
ATOM 1442 N N . ASP A 1 184 ? 18.293 0.349 -25.574 1.00 88.50 184 ASP A N 1
ATOM 1443 C CA . ASP A 1 184 ? 19.655 -0.070 -25.901 1.00 88.50 184 ASP A CA 1
ATOM 1444 C C . ASP A 1 184 ? 20.696 0.388 -24.866 1.00 88.50 184 ASP A C 1
ATOM 1446 O O . ASP A 1 184 ? 21.898 0.208 -25.078 1.00 88.50 184 ASP A O 1
ATOM 1450 N N . ALA A 1 185 ? 20.249 0.944 -23.736 1.00 87.25 185 ALA A N 1
ATOM 1451 C CA . ALA A 1 185 ? 21.134 1.387 -22.672 1.00 87.25 185 ALA A CA 1
ATOM 1452 C C . ALA A 1 185 ? 21.930 0.202 -22.085 1.00 87.25 185 ALA A C 1
ATOM 1454 O O . ALA A 1 185 ? 21.378 -0.887 -21.870 1.00 87.25 185 ALA A O 1
ATOM 1455 N N . PRO A 1 186 ? 23.230 0.376 -21.787 1.00 85.88 186 PRO A N 1
ATOM 1456 C CA . PRO A 1 186 ? 24.011 -0.662 -21.139 1.00 85.88 186 PRO A CA 1
ATOM 1457 C C . PRO A 1 186 ? 23.484 -0.909 -19.715 1.00 85.88 186 PRO A C 1
ATOM 1459 O O . PRO A 1 186 ? 22.937 0.001 -19.092 1.00 85.88 186 PRO A O 1
ATOM 1462 N N . PRO A 1 187 ? 23.723 -2.095 -19.123 1.00 80.44 187 PRO A N 1
ATOM 1463 C CA . PRO A 1 187 ? 23.302 -2.386 -17.749 1.00 80.44 187 PRO A CA 1
ATOM 1464 C C . PRO A 1 187 ? 23.784 -1.360 -16.713 1.00 80.44 187 PRO A C 1
ATOM 1466 O O . PRO A 1 187 ? 23.124 -1.159 -15.700 1.00 80.44 187 PRO A O 1
ATOM 1469 N N . SER A 1 188 ? 24.914 -0.693 -16.976 1.00 82.75 188 SER A N 1
ATOM 1470 C CA . SER A 1 188 ? 25.472 0.367 -16.130 1.00 82.75 188 SER A CA 1
ATOM 1471 C C . SER A 1 188 ? 24.660 1.664 -16.114 1.00 82.75 188 SER A C 1
ATOM 1473 O O . SER A 1 188 ? 24.862 2.469 -15.211 1.00 82.75 188 SER A O 1
ATOM 1475 N N . ALA A 1 189 ? 23.781 1.890 -17.095 1.00 84.75 189 ALA A N 1
ATOM 1476 C CA . ALA A 1 189 ? 22.935 3.080 -17.146 1.00 84.75 189 ALA A CA 1
ATOM 1477 C C . ALA A 1 189 ? 21.802 3.027 -16.111 1.00 84.75 189 ALA A C 1
ATOM 1479 O O . ALA A 1 189 ? 21.333 4.066 -15.659 1.00 84.75 189 ALA A O 1
ATOM 1480 N N . ARG A 1 190 ? 21.375 1.822 -15.707 1.00 82.00 190 ARG A N 1
ATOM 1481 C CA . ARG A 1 190 ? 20.336 1.637 -14.692 1.00 82.00 190 ARG A CA 1
ATOM 1482 C C . ARG A 1 190 ? 20.948 1.740 -13.299 1.00 82.00 190 ARG A C 1
ATOM 1484 O O . ARG A 1 190 ? 21.787 0.919 -12.924 1.00 82.00 190 ARG A O 1
ATOM 1491 N N . ARG A 1 191 ? 20.495 2.711 -12.510 1.00 85.31 191 ARG A N 1
ATOM 1492 C CA . ARG A 1 191 ? 20.816 2.783 -11.084 1.00 85.31 191 ARG A CA 1
ATOM 1493 C C . ARG A 1 191 ? 19.853 1.893 -10.303 1.00 85.31 191 ARG A C 1
ATOM 1495 O O . ARG A 1 191 ? 18.781 1.518 -10.774 1.00 85.31 191 ARG A O 1
ATOM 1502 N N . GLY A 1 192 ? 20.268 1.524 -9.100 1.00 89.19 192 GLY A N 1
ATOM 1503 C CA . GLY A 1 192 ? 19.459 0.727 -8.190 1.00 89.19 192 GLY A CA 1
ATOM 1504 C C . GLY A 1 192 ? 20.294 -0.269 -7.407 1.00 89.19 192 GLY A C 1
ATOM 1505 O O . GLY A 1 192 ? 21.514 -0.132 -7.286 1.00 89.19 192 GLY A O 1
ATOM 1506 N N . PHE A 1 193 ? 19.613 -1.271 -6.871 1.00 92.06 193 PHE A N 1
ATOM 1507 C CA . PHE A 1 193 ? 20.173 -2.224 -5.925 1.00 92.06 193 PHE A CA 1
ATOM 1508 C C . PHE A 1 193 ? 19.981 -3.639 -6.468 1.00 92.06 193 PHE A C 1
ATOM 1510 O O . PHE A 1 193 ? 18.873 -3.967 -6.888 1.00 92.06 193 PHE A O 1
ATOM 1517 N N . PRO A 1 194 ? 21.022 -4.483 -6.518 1.00 92.50 194 PRO A N 1
ATOM 1518 C CA . PRO A 1 194 ? 20.829 -5.878 -6.891 1.00 92.50 194 PRO A CA 1
ATOM 1519 C C . PRO A 1 194 ? 19.866 -6.547 -5.908 1.00 92.50 194 PRO A C 1
ATOM 1521 O O . PRO A 1 194 ? 19.877 -6.212 -4.724 1.00 92.50 194 PRO A O 1
ATOM 1524 N N . ASP A 1 195 ? 19.065 -7.489 -6.404 1.00 91.75 195 ASP A N 1
ATOM 1525 C CA . ASP A 1 195 ? 18.175 -8.310 -5.583 1.00 91.75 195 ASP A CA 1
ATOM 1526 C C . ASP A 1 195 ? 18.925 -8.847 -4.344 1.00 91.75 195 ASP A C 1
ATOM 1528 O O . ASP A 1 195 ? 19.825 -9.686 -4.490 1.00 91.75 195 ASP A O 1
ATOM 1532 N N . PRO A 1 196 ? 18.576 -8.393 -3.122 1.00 89.50 196 PRO A N 1
ATOM 1533 C CA . PRO A 1 196 ? 19.312 -8.747 -1.914 1.00 89.50 196 PRO A CA 1
ATOM 1534 C C . PRO A 1 196 ? 19.147 -10.224 -1.543 1.00 89.50 196 PRO A C 1
ATOM 1536 O O . PRO A 1 196 ? 19.912 -10.740 -0.731 1.00 89.50 196 PRO A O 1
ATOM 1539 N N . THR A 1 197 ? 18.166 -10.915 -2.130 1.00 87.44 197 THR A N 1
ATOM 1540 C CA . THR A 1 197 ? 17.916 -12.343 -1.901 1.00 87.44 197 THR A CA 1
ATOM 1541 C C . THR A 1 197 ? 18.728 -13.243 -2.832 1.00 87.44 197 THR A C 1
ATOM 1543 O O . THR A 1 197 ? 18.862 -14.436 -2.568 1.00 87.44 197 THR A O 1
ATOM 1546 N N . GLY A 1 198 ? 19.258 -12.700 -3.935 1.00 88.81 198 GLY A N 1
ATOM 1547 C CA . GLY A 1 198 ? 19.969 -13.467 -4.962 1.00 88.81 198 GLY A CA 1
ATOM 1548 C C . GLY A 1 198 ? 19.098 -14.463 -5.740 1.00 88.81 198 GLY A C 1
ATOM 1549 O O . GLY A 1 198 ? 19.636 -15.295 -6.470 1.00 88.81 198 GLY A O 1
ATOM 1550 N N . ARG A 1 199 ? 17.765 -14.403 -5.599 1.00 87.50 199 ARG A N 1
ATOM 1551 C CA . ARG A 1 199 ? 16.816 -15.272 -6.324 1.00 87.50 199 ARG A CA 1
ATOM 1552 C C . ARG A 1 199 ? 16.711 -14.890 -7.796 1.00 87.50 199 ARG A C 1
ATOM 1554 O O . ARG A 1 199 ? 16.417 -15.732 -8.644 1.00 87.50 199 ARG A O 1
ATOM 1561 N N . THR A 1 200 ? 16.957 -13.621 -8.099 1.00 91.31 200 THR A N 1
ATOM 1562 C CA . THR A 1 200 ? 16.953 -13.074 -9.449 1.00 91.31 200 THR A CA 1
ATOM 1563 C C . THR A 1 200 ? 18.224 -12.269 -9.718 1.00 91.31 200 THR A C 1
ATOM 1565 O O . THR A 1 200 ? 18.946 -11.882 -8.805 1.00 91.31 200 THR A O 1
ATOM 1568 N N . ASN A 1 201 ? 18.476 -11.962 -10.992 1.00 90.56 201 ASN A N 1
ATOM 1569 C CA . ASN A 1 201 ? 19.520 -11.012 -11.401 1.00 90.56 201 ASN A CA 1
ATOM 1570 C C . ASN A 1 201 ? 18.953 -9.589 -11.589 1.00 90.56 201 ASN A C 1
ATOM 1572 O O . ASN A 1 201 ? 19.482 -8.806 -12.380 1.00 90.56 201 ASN A O 1
ATOM 1576 N N . ARG A 1 202 ? 17.816 -9.275 -10.953 1.00 91.88 202 ARG A N 1
ATOM 1577 C CA . ARG A 1 202 ? 17.114 -7.999 -11.126 1.00 91.88 202 ARG A CA 1
ATOM 1578 C C . ARG A 1 202 ? 17.795 -6.886 -10.329 1.00 91.88 202 ARG A C 1
ATOM 1580 O O . ARG A 1 202 ? 18.384 -7.120 -9.278 1.00 91.88 202 ARG A O 1
ATOM 1587 N N . ILE A 1 203 ? 17.662 -5.663 -10.840 1.00 91.00 203 ILE A N 1
ATOM 1588 C CA . ILE A 1 203 ? 18.017 -4.422 -10.145 1.00 91.00 203 ILE A CA 1
ATOM 1589 C C . ILE A 1 203 ? 16.732 -3.753 -9.649 1.00 91.00 203 ILE A C 1
ATOM 1591 O O . ILE A 1 203 ? 15.881 -3.389 -10.461 1.00 91.00 203 ILE A O 1
ATOM 1595 N N . PHE A 1 204 ? 16.587 -3.611 -8.338 1.00 92.50 204 PHE A N 1
ATOM 1596 C CA . PHE A 1 204 ? 15.457 -2.974 -7.667 1.00 92.50 204 PHE A CA 1
ATOM 1597 C C . PHE A 1 204 ? 15.663 -1.466 -7.531 1.00 92.50 204 PHE A C 1
ATOM 1599 O O . PHE A 1 204 ? 16.795 -0.972 -7.499 1.00 92.50 204 PHE A O 1
ATOM 1606 N N . ARG A 1 205 ? 14.557 -0.727 -7.440 1.00 87.31 205 ARG A N 1
ATOM 1607 C CA . ARG A 1 205 ? 14.540 0.731 -7.265 1.00 87.31 205 ARG A CA 1
ATOM 1608 C C . ARG A 1 205 ? 14.895 1.154 -5.847 1.00 87.31 205 ARG A C 1
ATOM 1610 O O . ARG A 1 205 ? 15.402 2.255 -5.652 1.00 87.31 205 ARG A O 1
ATOM 1617 N N . HIS A 1 206 ? 14.638 0.289 -4.871 1.00 89.56 206 HIS A N 1
ATOM 1618 C CA . HIS A 1 206 ? 14.868 0.580 -3.467 1.00 89.56 206 HIS A CA 1
ATOM 1619 C C . HIS A 1 206 ? 15.681 -0.526 -2.798 1.00 89.56 206 HIS A C 1
ATOM 1621 O O . HIS A 1 206 ? 15.471 -1.712 -3.040 1.00 89.56 206 HIS A O 1
ATOM 1627 N N . HIS A 1 207 ? 16.613 -0.119 -1.940 1.00 90.50 207 HIS A N 1
ATOM 1628 C CA . HIS A 1 207 ? 17.548 -1.019 -1.267 1.00 90.50 207 HIS A CA 1
ATOM 1629 C C . HIS A 1 207 ? 16.881 -1.965 -0.266 1.00 90.50 207 HIS A C 1
ATOM 1631 O O . HIS A 1 207 ? 17.417 -3.032 0.019 1.00 90.50 207 HIS A O 1
ATOM 1637 N N . ASP A 1 208 ? 15.726 -1.570 0.268 1.00 90.88 208 ASP A N 1
ATOM 1638 C CA . ASP A 1 208 ? 15.001 -2.362 1.256 1.00 90.88 208 ASP A CA 1
ATOM 1639 C C . ASP A 1 208 ? 13.951 -3.310 0.642 1.00 90.88 208 ASP A C 1
ATOM 1641 O O . ASP A 1 208 ? 13.371 -4.126 1.353 1.00 90.88 208 ASP A O 1
ATOM 1645 N N . HIS A 1 209 ? 13.736 -3.291 -0.677 1.00 94.69 209 HIS A N 1
ATOM 1646 C CA . HIS A 1 209 ? 12.836 -4.261 -1.310 1.00 94.69 209 HIS A CA 1
ATOM 1647 C C . HIS A 1 209 ? 13.430 -5.675 -1.261 1.00 94.69 209 HIS A C 1
ATOM 1649 O O . HIS A 1 209 ? 14.596 -5.899 -1.587 1.00 94.69 209 HIS A O 1
ATOM 1655 N N . LYS A 1 210 ? 12.609 -6.655 -0.884 1.00 94.19 210 LYS A N 1
ATOM 1656 C CA . LYS A 1 210 ? 12.931 -8.091 -0.890 1.00 94.19 210 LYS A CA 1
ATOM 1657 C C . LYS A 1 210 ? 12.580 -8.744 -2.231 1.00 94.19 210 LYS A C 1
ATOM 1659 O O . LYS A 1 210 ? 13.108 -9.808 -2.560 1.00 94.19 210 LYS A O 1
ATOM 1664 N N . PHE A 1 211 ? 11.695 -8.114 -3.001 1.00 94.69 211 PHE A N 1
ATOM 1665 C CA . PHE A 1 211 ? 11.366 -8.449 -4.383 1.00 94.69 211 PHE A CA 1
ATOM 1666 C C . PHE A 1 211 ? 10.763 -7.233 -5.099 1.00 94.69 211 PHE A C 1
ATOM 1668 O O . PHE A 1 211 ? 10.256 -6.317 -4.466 1.00 94.69 211 PHE A O 1
ATOM 1675 N N . GLU A 1 212 ? 10.768 -7.252 -6.429 1.00 94.94 212 GLU A N 1
ATOM 1676 C CA . GLU A 1 212 ? 9.919 -6.393 -7.256 1.00 94.94 212 GLU A CA 1
ATOM 1677 C C . GLU A 1 212 ? 9.284 -7.273 -8.330 1.00 94.94 212 GLU A C 1
ATOM 1679 O O . GLU A 1 212 ? 9.996 -7.883 -9.141 1.00 94.94 212 GLU A O 1
ATOM 1684 N N . TRP A 1 213 ? 7.957 -7.379 -8.302 1.00 96.75 213 TRP A N 1
ATOM 1685 C CA . TRP A 1 213 ? 7.216 -8.255 -9.202 1.00 96.75 213 TRP A CA 1
ATOM 1686 C C . TRP A 1 213 ? 6.918 -7.599 -10.544 1.00 96.75 213 TRP A C 1
ATOM 1688 O O . TRP A 1 213 ? 6.650 -6.400 -10.632 1.00 96.75 213 TRP A O 1
ATOM 1698 N N . THR A 1 214 ? 6.940 -8.408 -11.599 1.00 97.38 214 THR A N 1
ATOM 1699 C CA . THR A 1 214 ? 6.344 -8.045 -12.891 1.00 97.38 214 THR A CA 1
ATOM 1700 C C . THR A 1 214 ? 4.821 -7.986 -12.773 1.00 97.38 214 THR A C 1
ATOM 1702 O O . THR A 1 214 ? 4.241 -8.522 -11.823 1.00 97.38 214 THR A O 1
ATOM 1705 N N . VAL A 1 215 ? 4.161 -7.403 -13.776 1.00 97.44 215 VAL A N 1
ATOM 1706 C CA . VAL A 1 215 ? 2.692 -7.377 -13.867 1.00 97.44 215 VAL A CA 1
ATOM 1707 C C . VAL A 1 215 ? 2.109 -8.785 -13.828 1.00 97.44 215 VAL A C 1
ATOM 1709 O O . VAL A 1 215 ? 1.090 -9.038 -13.183 1.00 97.44 215 VAL A O 1
ATOM 1712 N N . GLN A 1 216 ? 2.780 -9.730 -14.485 1.00 97.69 216 GLN A N 1
ATOM 1713 C CA . GLN A 1 216 ? 2.334 -11.115 -14.514 1.00 97.69 216 GLN A CA 1
ATOM 1714 C C . GLN A 1 216 ? 2.529 -11.823 -13.167 1.00 97.69 216 GLN A C 1
ATOM 1716 O O . GLN A 1 216 ? 1.660 -12.591 -12.762 1.00 97.69 216 GLN A O 1
ATOM 1721 N N . GLU A 1 217 ? 3.645 -11.586 -12.475 1.00 97.88 217 GLU A N 1
ATOM 1722 C CA . GLU A 1 217 ? 3.922 -12.198 -11.168 1.00 97.88 217 GLU A CA 1
ATOM 1723 C C . GLU A 1 217 ? 2.917 -11.741 -10.111 1.00 97.88 217 GLU A C 1
ATOM 1725 O O . GLU A 1 217 ? 2.334 -12.582 -9.424 1.00 97.88 217 GLU A O 1
ATOM 1730 N N . PHE A 1 218 ? 2.651 -10.434 -10.039 1.00 98.38 218 PHE A N 1
ATOM 1731 C CA . PHE A 1 218 ? 1.659 -9.883 -9.118 1.00 98.38 218 PHE A CA 1
ATOM 1732 C C . PHE A 1 218 ? 0.256 -10.411 -9.426 1.00 98.38 218 PHE A C 1
ATOM 1734 O O . PHE A 1 218 ? -0.423 -10.906 -8.530 1.00 98.38 218 PHE A O 1
ATOM 1741 N N . ARG A 1 219 ? -0.151 -10.411 -10.705 1.00 98.50 219 ARG A N 1
ATOM 1742 C CA . ARG A 1 219 ? -1.446 -10.963 -11.131 1.00 98.50 219 ARG A CA 1
ATOM 1743 C C . ARG A 1 219 ? -1.623 -12.416 -10.700 1.00 98.50 219 ARG A C 1
ATOM 1745 O O . ARG A 1 219 ? -2.654 -12.755 -10.130 1.00 98.50 219 ARG A O 1
ATOM 1752 N N . VAL A 1 220 ? -0.628 -13.267 -10.957 1.00 98.56 220 VAL A N 1
ATOM 1753 C CA . VAL A 1 220 ? -0.688 -14.692 -10.592 1.00 98.56 220 VAL A CA 1
ATOM 1754 C C . VAL A 1 220 ? -0.801 -14.869 -9.080 1.00 98.56 220 VAL A C 1
ATOM 1756 O O . VAL A 1 220 ? -1.575 -15.715 -8.630 1.00 98.56 220 VAL A O 1
ATOM 1759 N N . TRP A 1 221 ? -0.061 -14.078 -8.301 1.00 98.38 221 TRP A N 1
ATOM 1760 C CA . TRP A 1 221 ? -0.128 -14.117 -6.843 1.00 98.38 221 TRP A CA 1
ATOM 1761 C C . TRP A 1 221 ? -1.511 -13.692 -6.325 1.00 98.38 221 TRP A C 1
ATOM 1763 O O . TRP A 1 221 ? -2.118 -14.435 -5.550 1.00 98.38 221 TRP A O 1
ATOM 1773 N N . CYS A 1 222 ? -2.066 -12.582 -6.824 1.00 98.62 222 CYS A N 1
ATOM 1774 C CA . CYS A 1 222 ? -3.397 -12.115 -6.433 1.00 98.62 222 CYS A CA 1
ATOM 1775 C C . CYS A 1 222 ? -4.504 -13.105 -6.841 1.00 98.62 222 CYS A C 1
ATOM 1777 O O . CYS A 1 222 ? -5.371 -13.424 -6.035 1.00 98.62 222 CYS A O 1
ATOM 1779 N N . GLU A 1 223 ? -4.466 -13.646 -8.065 1.00 98.62 223 GLU A N 1
ATOM 1780 C CA . GLU A 1 223 ? -5.440 -14.639 -8.548 1.00 98.62 223 GLU A CA 1
ATOM 1781 C C . GLU A 1 223 ? -5.378 -15.957 -7.763 1.00 98.62 223 GLU A C 1
ATOM 1783 O O . GLU A 1 223 ? -6.402 -16.620 -7.579 1.00 98.62 223 GLU A O 1
ATOM 1788 N N . ALA A 1 224 ? -4.193 -16.358 -7.298 1.00 98.56 224 ALA A N 1
ATOM 1789 C CA . ALA A 1 224 ? -4.044 -17.521 -6.433 1.00 98.56 224 ALA A CA 1
ATOM 1790 C C . ALA A 1 224 ? -4.656 -17.277 -5.048 1.00 98.56 224 ALA A C 1
ATOM 1792 O O . ALA A 1 224 ? -5.485 -18.082 -4.624 1.00 98.56 224 ALA A O 1
ATOM 1793 N N . ALA A 1 225 ? -4.310 -16.159 -4.399 1.00 98.38 225 ALA A N 1
ATOM 1794 C CA . ALA A 1 225 ? -4.848 -15.790 -3.091 1.00 98.38 225 ALA A CA 1
ATOM 1795 C C . ALA A 1 225 ? -6.377 -15.641 -3.126 1.00 98.38 225 ALA A C 1
ATOM 1797 O O . ALA A 1 225 ? -7.080 -16.205 -2.290 1.00 98.38 225 ALA A O 1
ATOM 1798 N N . ALA A 1 226 ? -6.902 -14.949 -4.138 1.00 98.56 226 ALA A N 1
ATOM 1799 C CA . ALA A 1 226 ? -8.332 -14.724 -4.286 1.00 98.56 226 ALA A CA 1
ATOM 1800 C C . ALA A 1 226 ? -9.102 -16.038 -4.486 1.00 98.56 226 ALA A C 1
ATOM 1802 O O . ALA A 1 226 ? -10.080 -16.304 -3.790 1.00 98.56 226 ALA A O 1
ATOM 1803 N N . ARG A 1 227 ? -8.607 -16.925 -5.360 1.00 98.50 227 ARG A N 1
ATOM 1804 C CA . ARG A 1 227 ? -9.206 -18.250 -5.577 1.00 98.50 227 ARG A CA 1
ATOM 1805 C C . ARG A 1 227 ? -9.183 -19.123 -4.322 1.00 98.50 227 ARG A C 1
ATOM 1807 O O . ARG A 1 227 ? -10.132 -19.867 -4.100 1.00 98.50 227 ARG A O 1
ATOM 1814 N N . GLU A 1 228 ? -8.098 -19.084 -3.554 1.00 98.50 228 GLU A N 1
ATOM 1815 C CA . GLU A 1 228 ? -7.945 -19.891 -2.340 1.00 98.50 228 GLU A CA 1
ATOM 1816 C C . GLU A 1 228 ? -8.915 -19.460 -1.236 1.00 98.50 228 GLU A C 1
ATOM 1818 O O . GLU A 1 228 ? -9.523 -20.313 -0.592 1.00 98.50 228 GLU A O 1
ATOM 1823 N N . TRP A 1 229 ? -9.115 -18.150 -1.075 1.00 98.31 229 TRP A N 1
ATOM 1824 C CA . TRP A 1 229 ? -9.914 -17.583 0.014 1.00 98.31 229 TRP A CA 1
ATOM 1825 C C . TRP A 1 229 ? -11.323 -17.135 -0.396 1.00 98.31 229 TRP A C 1
ATOM 1827 O O . TRP A 1 229 ? -12.061 -16.611 0.432 1.00 98.31 229 TRP A O 1
ATOM 1837 N N . GLY A 1 230 ? -11.728 -17.375 -1.646 1.00 98.12 230 GLY A N 1
ATOM 1838 C CA . GLY A 1 230 ? -13.088 -17.108 -2.124 1.00 98.12 230 GLY A CA 1
ATOM 1839 C C . GLY A 1 230 ? -13.382 -15.637 -2.428 1.00 98.12 230 GLY A C 1
ATOM 1840 O O . GLY A 1 230 ? -14.528 -15.214 -2.300 1.00 98.12 230 GLY A O 1
ATOM 1841 N N . TYR A 1 231 ? -12.366 -14.877 -2.833 1.00 98.69 231 TYR A N 1
ATOM 1842 C CA . TYR A 1 231 ? -12.482 -13.480 -3.245 1.00 98.69 231 TYR A CA 1
ATOM 1843 C C . TYR A 1 231 ? -12.504 -13.345 -4.769 1.00 98.69 231 TYR A C 1
ATOM 1845 O O . TYR A 1 231 ? -11.892 -14.135 -5.492 1.00 98.69 231 TYR A O 1
ATOM 1853 N N . ASP A 1 232 ? -13.157 -12.289 -5.246 1.00 98.50 232 ASP A N 1
ATOM 1854 C CA . ASP A 1 232 ? -12.936 -11.770 -6.592 1.00 98.50 232 ASP A CA 1
ATOM 1855 C C . ASP A 1 232 ? -11.714 -10.845 -6.592 1.00 98.50 232 ASP A C 1
ATOM 1857 O O . ASP A 1 232 ? -11.412 -10.182 -5.599 1.00 98.50 232 ASP A O 1
ATOM 1861 N N . VAL A 1 233 ? -11.001 -10.787 -7.718 1.00 98.56 233 VAL A N 1
ATOM 1862 C CA . VAL A 1 233 ? -9.795 -9.965 -7.858 1.00 98.56 233 VAL A CA 1
ATOM 1863 C C . VAL A 1 233 ? -9.837 -9.138 -9.133 1.00 98.56 233 VAL A C 1
ATOM 1865 O O . VAL A 1 233 ? -10.155 -9.636 -10.213 1.00 98.56 233 VAL A O 1
ATOM 1868 N N . THR A 1 234 ? -9.461 -7.868 -9.010 1.00 98.25 234 THR A N 1
ATOM 1869 C CA . THR A 1 234 ? -9.163 -6.986 -10.139 1.00 98.25 234 THR A CA 1
ATOM 1870 C C . THR A 1 234 ? -7.746 -6.466 -9.969 1.00 98.25 234 THR A C 1
ATOM 1872 O O . THR A 1 234 ? -7.397 -6.010 -8.891 1.00 98.25 234 THR A O 1
ATOM 1875 N N . VAL A 1 235 ? -6.940 -6.550 -11.030 1.00 97.94 235 VAL A N 1
ATOM 1876 C CA . VAL A 1 235 ? -5.545 -6.085 -11.036 1.00 97.94 235 VAL A CA 1
ATOM 1877 C C . VAL A 1 235 ? -5.390 -4.993 -12.087 1.00 97.94 235 VAL A C 1
ATOM 1879 O O . VAL A 1 235 ? -5.779 -5.181 -13.246 1.00 97.94 235 VAL A O 1
ATOM 1882 N N . SER A 1 236 ? -4.811 -3.865 -11.692 1.00 97.25 236 SER A N 1
ATOM 1883 C CA . SER A 1 236 ? -4.561 -2.690 -12.524 1.00 97.25 236 SER A CA 1
ATOM 1884 C C . SER A 1 236 ? -3.267 -1.975 -12.090 1.00 97.25 236 SER A C 1
ATOM 1886 O O . SER A 1 236 ? -2.309 -2.619 -11.664 1.00 97.25 236 SER A O 1
ATOM 1888 N N . GLY A 1 237 ? -3.175 -0.653 -12.260 1.00 97.88 237 GLY A N 1
ATOM 1889 C CA . GLY A 1 237 ? -2.020 0.098 -11.773 1.00 97.88 237 GLY A CA 1
ATOM 1890 C C . GLY A 1 237 ? -2.130 1.609 -11.944 1.00 97.88 237 GLY A C 1
ATOM 1891 O O . GLY A 1 237 ? -2.820 2.102 -12.838 1.00 97.88 237 GLY A O 1
ATOM 1892 N N . VAL A 1 238 ? -1.365 2.347 -11.140 1.00 98.25 238 VAL A N 1
ATOM 1893 C CA . VAL A 1 238 ? -1.286 3.817 -11.126 1.00 98.25 238 VAL A CA 1
ATOM 1894 C C . VAL A 1 238 ? 0.144 4.318 -11.349 1.00 98.25 238 VAL A C 1
ATOM 1896 O O . VAL A 1 238 ? 1.119 3.590 -11.158 1.00 98.25 238 VAL A O 1
ATOM 1899 N N . GLY A 1 239 ? 0.294 5.584 -11.740 1.00 97.12 239 GLY A N 1
ATOM 1900 C CA . GLY A 1 239 ? 1.605 6.168 -12.018 1.00 97.12 239 GLY A CA 1
ATOM 1901 C C . GLY A 1 239 ? 2.001 6.072 -13.480 1.00 97.12 239 GLY A C 1
ATOM 1902 O O . GLY A 1 239 ? 2.907 5.320 -13.829 1.00 97.12 239 GLY A O 1
ATOM 1903 N N . ARG A 1 240 ? 1.342 6.864 -14.329 1.00 95.81 240 ARG A N 1
ATOM 1904 C CA . ARG A 1 240 ? 1.812 7.141 -15.693 1.00 95.81 240 ARG A CA 1
ATOM 1905 C C . ARG A 1 240 ? 2.800 8.310 -15.670 1.00 95.81 240 ARG A C 1
ATOM 1907 O O . ARG A 1 240 ? 2.559 9.291 -14.963 1.00 95.81 240 ARG A O 1
ATOM 1914 N N . ALA A 1 241 ? 3.894 8.199 -16.422 1.00 95.88 241 ALA A N 1
ATOM 1915 C CA . ALA A 1 241 ? 4.882 9.268 -16.557 1.00 95.88 241 ALA A CA 1
ATOM 1916 C C . ALA A 1 241 ? 4.260 10.535 -17.165 1.00 95.88 241 ALA A C 1
ATOM 1918 O O . ALA A 1 241 ? 3.383 10.458 -18.028 1.00 95.88 241 ALA A O 1
ATOM 1919 N N . GLN A 1 242 ? 4.747 11.706 -16.753 1.00 95.81 242 GLN A N 1
ATOM 1920 C CA . GLN A 1 242 ? 4.446 12.966 -17.439 1.00 95.81 242 GLN A CA 1
ATOM 1921 C C . GLN A 1 242 ? 5.174 13.058 -18.780 1.00 95.81 242 GLN A C 1
ATOM 1923 O O . GLN A 1 242 ? 4.645 13.572 -19.768 1.00 95.81 242 GLN A O 1
ATOM 1928 N N . GLU A 1 243 ? 6.416 12.589 -18.801 1.00 95.38 243 GLU A N 1
ATOM 1929 C CA . GLU A 1 243 ? 7.256 12.562 -19.979 1.00 95.38 243 GLU A CA 1
ATOM 1930 C C . GLU A 1 243 ? 6.745 11.502 -20.956 1.00 95.38 243 GLU A C 1
ATOM 1932 O O . GLU A 1 243 ? 6.470 10.363 -20.578 1.00 95.38 243 GLU A O 1
ATOM 1937 N N . LYS A 1 244 ? 6.681 11.851 -22.241 1.00 92.69 244 LYS A N 1
ATOM 1938 C CA . LYS A 1 244 ? 6.398 10.873 -23.294 1.00 92.69 244 LYS A CA 1
ATOM 1939 C C . LYS A 1 244 ? 7.600 9.962 -23.488 1.00 92.69 244 LYS A C 1
ATOM 1941 O O . LYS A 1 244 ? 8.718 10.461 -23.639 1.00 92.69 244 LYS A O 1
ATOM 1946 N N . ASP A 1 245 ? 7.378 8.654 -23.551 1.00 93.75 245 ASP A N 1
ATOM 1947 C CA . ASP A 1 245 ? 8.433 7.739 -23.971 1.00 93.75 245 ASP A CA 1
ATOM 1948 C C . ASP A 1 245 ? 8.717 7.913 -25.470 1.00 93.75 245 ASP A C 1
ATOM 1950 O O . ASP A 1 245 ? 7.836 7.712 -26.309 1.00 93.75 245 ASP A O 1
ATOM 1954 N N . LYS A 1 246 ? 9.955 8.277 -25.834 1.00 93.81 246 LYS A N 1
ATOM 1955 C CA . LYS A 1 246 ? 10.352 8.505 -27.241 1.00 93.81 246 LYS A CA 1
ATOM 1956 C C . LYS A 1 246 ? 10.172 7.254 -28.113 1.00 93.81 246 LYS A C 1
ATOM 1958 O O . LYS A 1 246 ? 10.013 7.376 -29.325 1.00 93.81 246 LYS A O 1
ATOM 1963 N N . TRP A 1 247 ? 10.178 6.074 -27.494 1.00 94.62 247 TRP A N 1
ATOM 1964 C CA . TRP A 1 247 ? 10.023 4.776 -28.150 1.00 94.62 247 TRP A CA 1
ATOM 1965 C C . TRP A 1 247 ? 8.587 4.238 -28.109 1.00 94.62 247 TRP A C 1
ATOM 1967 O O . TRP A 1 247 ? 8.330 3.178 -28.670 1.00 94.62 247 TRP A O 1
ATOM 1977 N N . GLY A 1 248 ? 7.644 4.959 -27.490 1.00 94.31 248 GLY A N 1
ATOM 1978 C CA . GLY A 1 248 ? 6.234 4.570 -27.451 1.00 94.31 248 GLY A CA 1
ATOM 1979 C C . GLY A 1 248 ? 5.942 3.319 -26.617 1.00 94.31 248 GLY A C 1
ATOM 1980 O O . GLY A 1 248 ? 4.981 2.617 -26.915 1.00 94.31 248 GLY A O 1
ATOM 1981 N N . ARG A 1 249 ? 6.752 3.028 -25.590 1.00 94.69 249 ARG A N 1
ATOM 1982 C CA . ARG A 1 249 ? 6.620 1.824 -24.751 1.00 94.69 249 ARG A CA 1
ATOM 1983 C C . ARG A 1 249 ? 5.633 1.982 -23.591 1.00 94.69 249 ARG A C 1
ATOM 1985 O O . ARG A 1 249 ? 5.413 1.024 -22.863 1.00 94.69 249 ARG A O 1
ATOM 1992 N N . ASP A 1 250 ? 5.045 3.162 -23.381 1.00 93.31 250 ASP A N 1
ATOM 1993 C CA . ASP A 1 250 ? 4.236 3.446 -22.182 1.00 93.31 250 ASP A CA 1
ATOM 1994 C C . ASP A 1 250 ? 3.067 2.451 -21.995 1.00 93.31 250 ASP A C 1
ATOM 1996 O O . ASP A 1 250 ? 2.796 2.021 -20.874 1.00 93.31 250 ASP A O 1
ATOM 2000 N N . ASP A 1 251 ? 2.400 2.023 -23.071 1.00 93.00 251 ASP A N 1
ATOM 2001 C CA . ASP A 1 251 ? 1.313 1.034 -22.984 1.00 93.00 251 ASP A CA 1
ATOM 2002 C C . ASP A 1 251 ? 1.814 -0.372 -22.618 1.00 93.00 251 ASP A C 1
ATOM 2004 O O . ASP A 1 251 ? 1.153 -1.071 -21.853 1.00 93.00 251 ASP A O 1
ATOM 2008 N N . GLU A 1 252 ? 2.991 -0.762 -23.116 1.00 94.38 252 GLU A N 1
ATOM 2009 C CA . GLU A 1 252 ? 3.638 -2.046 -22.816 1.00 94.38 252 GLU A CA 1
ATOM 2010 C C . GLU A 1 252 ? 4.139 -2.100 -21.368 1.00 94.38 252 GLU A C 1
ATOM 2012 O O . GLU A 1 252 ? 3.914 -3.083 -20.667 1.00 94.38 252 GLU A O 1
ATOM 2017 N N . LEU A 1 253 ? 4.792 -1.029 -20.907 1.00 94.75 253 LEU A N 1
ATOM 2018 C CA . LEU A 1 253 ? 5.383 -0.941 -19.567 1.00 94.75 253 LEU A CA 1
ATOM 2019 C C . LEU A 1 253 ? 4.338 -0.713 -18.467 1.00 94.75 253 LEU A C 1
ATOM 2021 O O . LEU A 1 253 ? 4.615 -0.932 -17.286 1.00 94.75 253 LEU A O 1
ATOM 2025 N N . GLY A 1 254 ? 3.139 -0.262 -18.840 1.00 95.75 254 GLY A N 1
ATOM 2026 C CA . GLY A 1 254 ? 2.025 -0.081 -17.922 1.00 95.75 254 GLY A CA 1
ATOM 2027 C C . GLY A 1 254 ? 2.254 1.051 -16.916 1.00 95.75 254 GLY A C 1
ATOM 2028 O O . GLY A 1 254 ? 2.568 2.188 -17.277 1.00 95.75 254 GLY A O 1
ATOM 2029 N N . SER A 1 255 ? 2.028 0.747 -15.643 1.00 97.44 255 SER A N 1
ATOM 2030 C CA . SER A 1 255 ? 1.986 1.714 -14.544 1.00 97.44 255 SER A CA 1
ATOM 2031 C C . SER A 1 255 ? 3.127 1.483 -13.550 1.00 97.44 255 SER A C 1
ATOM 2033 O O . SER A 1 255 ? 3.553 0.349 -13.341 1.00 97.44 255 SER A O 1
ATOM 2035 N N . ALA A 1 256 ? 3.612 2.551 -12.909 1.00 97.50 256 ALA A N 1
ATOM 2036 C CA . ALA A 1 256 ? 4.743 2.493 -11.977 1.00 97.50 256 ALA A CA 1
ATOM 2037 C C . ALA A 1 256 ? 4.466 1.722 -10.676 1.00 97.50 256 ALA A C 1
ATOM 2039 O O . ALA A 1 256 ? 5.405 1.193 -10.064 1.00 97.50 256 ALA A O 1
ATOM 2040 N N . SER A 1 257 ? 3.199 1.684 -10.264 1.00 98.19 257 SER A N 1
ATOM 2041 C CA . SER A 1 257 ? 2.679 0.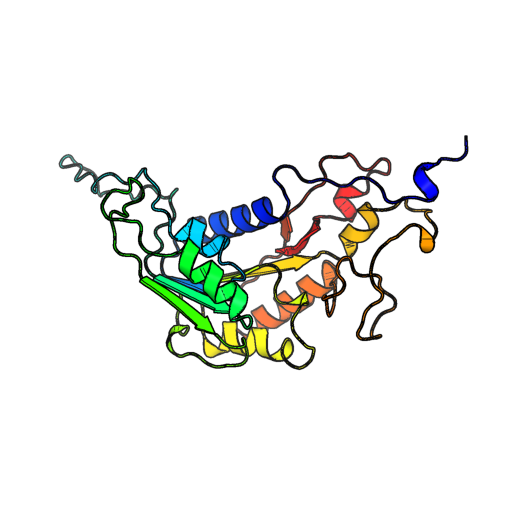920 -9.133 1.00 98.19 257 SER A CA 1
ATOM 2042 C C . SER A 1 257 ? 1.517 0.054 -9.617 1.00 98.19 257 SER A C 1
ATOM 2044 O O . SER A 1 257 ? 0.685 0.496 -10.414 1.00 98.19 257 SER A O 1
ATOM 2046 N N . GLN A 1 258 ? 1.513 -1.193 -9.176 1.00 98.50 258 GLN A N 1
ATOM 2047 C CA . GLN A 1 258 ? 0.474 -2.181 -9.426 1.00 98.50 258 GLN A CA 1
ATOM 2048 C C . GLN A 1 258 ? -0.525 -2.111 -8.282 1.00 98.50 258 GLN A C 1
ATOM 2050 O O . GLN A 1 258 ? -0.103 -1.931 -7.137 1.00 98.50 258 GLN A O 1
ATOM 2055 N N . VAL A 1 259 ? -1.812 -2.227 -8.605 1.00 97.50 259 VAL A N 1
ATOM 2056 C CA . VAL A 1 259 ? -2.914 -2.134 -7.638 1.00 97.50 259 VAL A CA 1
ATOM 2057 C C . VAL A 1 259 ? -3.969 -3.200 -7.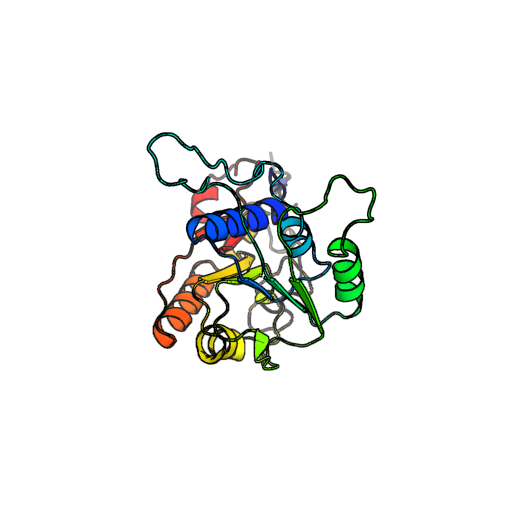888 1.00 97.50 259 VAL A C 1
ATOM 2059 O O . VAL A 1 259 ? -4.084 -3.627 -9.064 1.00 97.50 259 VAL A O 1
#

Foldseek 3Di:
DPPPQQQAWDDFAFVVGQVVFLLVVVVVVCLVLLFAFEEEEACFLPPSVLVVLQAPLPDDPQPPPVPDDDRDPPSRGRHHAEYEYEDQDPPSVVSSCVSNPQDPPPDPRHYPHHHYYHYYHDHLLDDDPVLAAHAEYEAEANLQLDDPVCNVCNLCSVLVGRNYVYYHYKHFAQLLQCVGGDPNHDPNNRDADAQPVPPDRGGDNDPSGNDHDHQVRVVVVQVVSCVVRVHDDDKAEAAQGPDQDPVNCRVVSHHRMID

InterPro domains:
  IPR026610 3'-RNA ribose 2'-O-methyltransferase, Hen1 [PTHR21404] (7-259)
  IPR029063 S-adenosyl-L-methionine-dependent methyltransferase superfamily [G3DSA:3.40.50.150] (3-259)
  IPR029063 S-adenosyl-L-methionine-dependent methyltransferase superfamily [SSF53335] (21-225)

pLDDT: mean 88.79, std 15.25, range [40.38, 98.81]

Radius of gyration: 20.88 Å; chains: 1; bounding box: 66×45×55 Å

Organism: Phanerochaete carnosa (strain HHB-10118-sp) (NCBI:txid650164)